Protein AF-A0A4S4DKH7-F1 (afdb_monomer)

Mean predicted aligned error: 3.48 Å

Foldseek 3Di:
DPPLDQPPPQAHEAEPQDDLVRVQVVQVVVPHHSDPVVSLVVLCCQLQPPLNLVHGSEYEYHPVLLQDAHPVRHRSLVSCVVSNHAYEYEQWDDWDADPPAQRATFIDGLVCSLVVLLVSVVSRHQAYEDATEAEDVRDRDPVRLLRLLVVQVSNCVSNVVNRHHYDRHHHYDPPDDDDVVSVVVVVVSSVVSNVD

Structure (mmCIF, N/CA/C/O backbone):
data_AF-A0A4S4DKH7-F1
#
_entry.id   AF-A0A4S4DKH7-F1
#
loop_
_atom_site.group_PDB
_atom_site.id
_atom_site.type_symbol
_atom_site.label_atom_id
_atom_site.label_alt_id
_atom_site.label_comp_id
_atom_site.label_asym_id
_atom_site.label_entity_id
_atom_site.label_seq_id
_atom_site.pdbx_PDB_ins_code
_atom_site.Cartn_x
_atom_site.Cartn_y
_atom_site.Cartn_z
_atom_site.occupancy
_atom_site.B_iso_or_equiv
_atom_site.auth_seq_id
_atom_site.auth_comp_id
_atom_site.auth_asym_id
_atom_site.auth_atom_id
_atom_site.pdbx_PDB_model_num
ATOM 1 N N . MET A 1 1 ? -22.089 -14.349 8.839 1.00 32.72 1 MET A N 1
ATOM 2 C CA . MET A 1 1 ? -21.752 -12.939 8.537 1.00 32.72 1 MET A CA 1
ATOM 3 C C . MET A 1 1 ? -21.377 -12.845 7.065 1.00 32.72 1 MET A C 1
ATOM 5 O O . MET A 1 1 ? -20.587 -13.684 6.641 1.00 32.72 1 MET A O 1
ATOM 9 N N . PRO A 1 2 ? -21.926 -11.910 6.271 1.00 38.53 2 PRO A N 1
ATOM 10 C CA . PRO A 1 2 ? -21.458 -11.718 4.900 1.00 38.53 2 PRO A CA 1
ATOM 11 C C . PRO A 1 2 ? -19.967 -11.350 4.940 1.00 38.53 2 PRO A C 1
ATOM 13 O O . PRO A 1 2 ? -19.563 -10.491 5.727 1.00 38.53 2 PRO A O 1
ATOM 16 N N . LYS A 1 3 ? -19.131 -12.050 4.161 1.00 51.44 3 LYS A N 1
ATOM 17 C CA . LYS A 1 3 ? -17.688 -11.778 4.065 1.00 51.44 3 LYS A CA 1
ATOM 18 C C . LYS A 1 3 ? -17.510 -10.312 3.649 1.00 51.44 3 LYS A C 1
ATOM 20 O O . LYS A 1 3 ? -17.859 -9.958 2.526 1.00 51.44 3 LYS A O 1
ATOM 25 N N . LYS A 1 4 ? -16.997 -9.460 4.547 1.00 63.91 4 LYS A N 1
ATOM 26 C CA . LYS A 1 4 ? -16.635 -8.069 4.225 1.00 63.91 4 LYS A CA 1
ATOM 27 C C . LYS A 1 4 ? -15.542 -8.111 3.152 1.00 63.91 4 LYS A C 1
ATOM 29 O O . LYS A 1 4 ? -14.396 -8.423 3.456 1.00 63.91 4 LYS A O 1
ATOM 34 N N . SER A 1 5 ? -15.926 -7.881 1.898 1.00 83.00 5 SER A N 1
ATOM 35 C CA . SER A 1 5 ? -15.008 -7.838 0.759 1.00 83.00 5 SER A CA 1
ATOM 36 C C . SER A 1 5 ? -14.444 -6.430 0.601 1.00 83.00 5 SER A C 1
ATOM 38 O O . SER A 1 5 ? -15.188 -5.450 0.685 1.00 83.00 5 SER A O 1
ATOM 40 N N . ILE A 1 6 ? -13.139 -6.328 0.339 1.00 91.31 6 ILE A N 1
ATOM 41 C CA . ILE A 1 6 ? -12.497 -5.051 0.005 1.00 91.31 6 ILE A CA 1
ATOM 42 C C . ILE A 1 6 ? -12.802 -4.594 -1.433 1.00 91.31 6 ILE A C 1
ATOM 44 O O . ILE A 1 6 ? -12.506 -3.457 -1.770 1.00 91.31 6 ILE A O 1
ATOM 48 N N . VAL A 1 7 ? -13.431 -5.439 -2.258 1.00 89.19 7 VAL A N 1
ATOM 49 C CA . VAL A 1 7 ? -13.819 -5.154 -3.656 1.00 89.19 7 VAL A CA 1
ATOM 50 C C . VAL A 1 7 ? -15.334 -5.284 -3.863 1.00 89.19 7 VAL A C 1
ATOM 52 O O . VAL A 1 7 ? -15.811 -5.862 -4.836 1.00 89.19 7 VAL A O 1
ATOM 55 N N . SER A 1 8 ? -16.124 -4.807 -2.900 1.00 91.00 8 SER A N 1
ATOM 56 C CA . SER A 1 8 ? -17.583 -4.750 -3.044 1.00 91.00 8 SER A CA 1
ATOM 57 C C . SER A 1 8 ? -17.989 -3.745 -4.127 1.00 91.00 8 SER A C 1
ATOM 59 O O . SER A 1 8 ? -17.423 -2.655 -4.181 1.00 91.00 8 SER A O 1
ATOM 61 N N . LEU A 1 9 ? -19.000 -4.084 -4.934 1.00 93.31 9 LEU A N 1
ATOM 62 C CA . LEU A 1 9 ? -19.529 -3.215 -5.991 1.00 93.31 9 LEU A CA 1
ATOM 63 C C . LEU A 1 9 ? -19.833 -1.802 -5.461 1.00 93.31 9 LEU A C 1
ATOM 65 O O . LEU A 1 9 ? -20.446 -1.659 -4.405 1.00 93.31 9 LEU A O 1
ATOM 69 N N . GLY A 1 10 ? -19.395 -0.773 -6.191 1.00 94.44 10 GLY A N 1
ATOM 70 C CA . GLY A 1 10 ? -19.608 0.635 -5.831 1.00 94.44 10 GLY A CA 1
ATOM 71 C C . GLY A 1 10 ? -18.673 1.191 -4.750 1.00 94.44 10 GLY A C 1
ATOM 72 O O . GLY A 1 10 ? -18.762 2.376 -4.444 1.00 94.44 10 GLY A O 1
ATOM 73 N N . ARG A 1 11 ? -17.762 0.377 -4.195 1.00 96.69 11 ARG A N 1
ATOM 74 C CA . ARG A 1 11 ? -16.776 0.801 -3.188 1.00 96.69 11 ARG A CA 1
ATOM 75 C C . ARG A 1 11 ? -15.337 0.566 -3.651 1.00 96.69 11 ARG A C 1
ATOM 77 O O . ARG A 1 11 ? -15.069 -0.355 -4.420 1.00 96.69 11 ARG A O 1
ATOM 84 N N . GLY A 1 1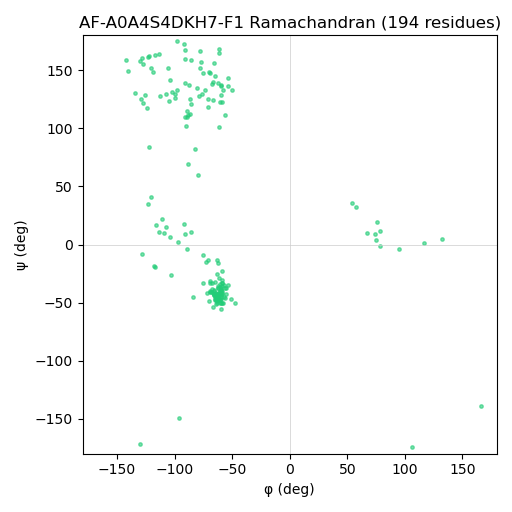2 ? -14.413 1.384 -3.151 1.00 96.69 12 GLY A N 1
ATOM 85 C CA . GLY A 1 12 ? -12.984 1.335 -3.465 1.00 96.69 12 GLY A CA 1
ATOM 86 C C . GLY A 1 12 ? -12.073 1.336 -2.237 1.00 96.69 12 GLY A C 1
ATOM 87 O O . GLY A 1 12 ? -12.515 1.230 -1.093 1.00 96.69 12 GLY A O 1
ATOM 88 N N . ILE A 1 13 ? -10.768 1.465 -2.477 1.00 98.12 13 ILE A N 1
ATOM 89 C CA . ILE A 1 13 ? -9.749 1.481 -1.424 1.00 98.12 13 ILE A CA 1
ATOM 90 C C . ILE A 1 13 ? -9.192 2.896 -1.261 1.00 98.12 13 ILE A C 1
ATOM 92 O O . ILE A 1 13 ? -8.740 3.507 -2.226 1.00 98.12 13 ILE A O 1
ATOM 96 N N . LEU A 1 14 ? -9.170 3.391 -0.025 1.00 98.19 14 LEU A N 1
ATOM 97 C CA . LEU A 1 14 ? -8.484 4.624 0.347 1.00 98.19 14 LEU A CA 1
ATOM 98 C C . LEU A 1 14 ? -7.028 4.310 0.728 1.00 98.19 14 LEU A C 1
ATOM 100 O O . LEU A 1 14 ? -6.770 3.686 1.758 1.00 98.19 14 LEU A O 1
ATOM 104 N N . ALA A 1 15 ? -6.064 4.742 -0.082 1.00 98.06 15 ALA A N 1
ATOM 105 C CA . ALA A 1 15 ? -4.640 4.584 0.217 1.00 98.06 15 ALA A CA 1
ATOM 106 C C . ALA A 1 15 ? -4.112 5.800 0.997 1.00 98.06 15 ALA A C 1
ATOM 108 O O . ALA A 1 15 ? -3.871 6.858 0.423 1.00 98.06 15 ALA A O 1
ATOM 109 N N . ILE A 1 16 ? -3.953 5.644 2.315 1.00 97.56 16 ILE A N 1
ATOM 110 C CA . ILE A 1 16 ? -3.409 6.663 3.235 1.00 97.56 16 ILE A CA 1
ATOM 111 C C . ILE A 1 16 ? -2.186 6.119 3.990 1.00 97.56 16 ILE A C 1
ATOM 113 O O . ILE A 1 16 ? -1.948 6.396 5.172 1.00 97.56 16 ILE A O 1
ATOM 117 N N . ASP A 1 17 ? -1.415 5.289 3.294 1.00 97.44 17 ASP A N 1
ATOM 118 C CA . ASP A 1 17 ? -0.241 4.582 3.788 1.00 97.44 17 ASP A CA 1
ATOM 119 C C . ASP A 1 17 ? 1.069 5.347 3.566 1.00 97.44 17 ASP A C 1
ATOM 121 O O . ASP A 1 17 ? 2.158 4.769 3.644 1.00 97.44 17 ASP A O 1
ATOM 125 N N . GLU A 1 18 ? 0.991 6.658 3.315 1.00 95.75 18 GLU A N 1
ATOM 126 C CA . GLU A 1 18 ? 2.178 7.489 3.159 1.00 95.75 18 GLU A CA 1
ATOM 127 C C . GLU A 1 18 ? 3.055 7.407 4.416 1.00 95.75 18 GLU A C 1
ATOM 129 O O . GLU A 1 18 ? 2.585 7.559 5.550 1.00 95.75 18 GLU A O 1
ATOM 134 N N . SER A 1 19 ? 4.359 7.206 4.206 1.00 93.50 19 SER A N 1
ATOM 135 C CA . SER A 1 19 ? 5.344 7.275 5.283 1.00 93.50 19 SER A CA 1
ATOM 136 C C . SER A 1 19 ? 5.364 8.675 5.903 1.00 93.50 19 SER A C 1
ATOM 138 O O . SER A 1 19 ? 4.904 9.652 5.307 1.00 93.50 19 SER A O 1
ATOM 140 N N . ASN A 1 20 ? 5.976 8.814 7.081 1.00 94.12 20 ASN A N 1
ATOM 141 C CA . ASN A 1 20 ? 6.159 10.127 7.710 1.00 94.12 20 ASN A CA 1
ATOM 142 C C . ASN A 1 20 ? 6.852 11.146 6.784 1.00 94.12 20 ASN A C 1
ATOM 144 O O . ASN A 1 20 ? 6.540 12.333 6.852 1.00 94.12 20 ASN A O 1
ATOM 148 N N . ALA A 1 21 ? 7.788 10.697 5.943 1.00 94.12 21 ALA A N 1
ATOM 149 C CA . ALA A 1 21 ? 8.489 11.562 5.000 1.00 94.12 21 ALA A CA 1
ATOM 150 C C . ALA A 1 21 ? 7.554 12.027 3.874 1.00 94.12 21 ALA A C 1
ATOM 152 O O . ALA A 1 21 ? 7.445 13.225 3.616 1.00 94.12 21 ALA A O 1
ATOM 153 N N . THR A 1 22 ? 6.821 11.099 3.250 1.00 94.50 22 THR A N 1
ATOM 154 C CA . THR A 1 22 ? 5.886 11.418 2.162 1.00 94.50 22 THR A CA 1
ATOM 155 C C . THR A 1 22 ? 4.716 12.272 2.651 1.00 94.50 22 THR A C 1
ATOM 157 O O . THR A 1 22 ? 4.389 13.276 2.022 1.00 94.50 22 THR A O 1
ATOM 160 N N . CYS A 1 23 ? 4.139 11.948 3.812 1.00 95.88 23 CYS A N 1
ATOM 161 C CA . CYS A 1 23 ? 3.108 12.769 4.448 1.00 95.88 23 CYS A CA 1
ATOM 162 C C . CYS A 1 23 ? 3.632 14.176 4.785 1.00 95.88 23 CYS A C 1
ATOM 164 O O . CYS A 1 23 ? 2.905 15.153 4.637 1.00 95.88 23 CYS A O 1
ATOM 166 N N . GLY A 1 24 ? 4.902 14.296 5.186 1.00 96.75 24 GLY A N 1
ATOM 167 C CA . GLY A 1 24 ? 5.545 15.585 5.439 1.00 96.75 24 GLY A CA 1
ATOM 168 C C . GLY A 1 24 ? 5.606 16.486 4.210 1.00 96.75 24 GLY A C 1
ATOM 169 O O . GLY A 1 24 ? 5.301 17.668 4.317 1.00 96.75 24 GLY A O 1
ATOM 170 N N . LYS A 1 25 ? 5.920 15.927 3.034 1.00 97.31 25 LYS A N 1
ATOM 171 C CA . LYS A 1 25 ? 5.892 16.679 1.767 1.00 97.31 25 LYS A CA 1
ATOM 172 C C . LYS A 1 25 ? 4.488 17.219 1.459 1.00 97.31 25 LYS A C 1
ATOM 174 O O . LYS A 1 25 ? 4.361 18.361 1.033 1.00 97.31 25 LYS A O 1
ATOM 179 N N . ARG A 1 26 ? 3.439 16.427 1.725 1.00 96.31 26 ARG A N 1
ATOM 180 C CA . ARG A 1 26 ? 2.032 16.840 1.545 1.00 96.31 26 ARG A CA 1
ATOM 181 C C . ARG A 1 26 ? 1.614 17.946 2.520 1.00 96.31 26 ARG A C 1
ATOM 183 O O . ARG A 1 26 ? 0.960 18.897 2.112 1.00 96.31 26 ARG A O 1
ATOM 190 N N . LEU A 1 27 ? 2.022 17.854 3.787 1.00 97.50 27 LEU A N 1
ATOM 191 C CA . LEU A 1 27 ? 1.762 18.906 4.780 1.00 97.50 27 LEU A CA 1
ATOM 192 C C . LEU A 1 27 ? 2.501 20.205 4.427 1.00 97.50 27 LEU A C 1
ATOM 194 O O . LEU A 1 27 ? 1.910 21.281 4.445 1.00 97.50 27 LEU A O 1
ATOM 198 N N . SER A 1 28 ? 3.765 20.100 4.014 1.00 97.62 28 SER A N 1
ATOM 199 C CA . SER A 1 28 ? 4.571 21.259 3.631 1.00 97.62 28 SER A CA 1
ATOM 200 C C . SER A 1 28 ? 3.994 22.002 2.423 1.00 97.62 28 SER A C 1
ATOM 202 O O . SER A 1 28 ? 4.012 23.229 2.422 1.00 97.62 28 SER A O 1
ATOM 204 N N . SER A 1 29 ? 3.404 21.300 1.443 1.00 97.56 29 SER A N 1
ATOM 205 C CA . SER A 1 29 ? 2.774 21.955 0.283 1.00 97.56 29 SER A CA 1
ATOM 206 C C . SER A 1 29 ? 1.574 22.844 0.627 1.00 97.56 29 SER A C 1
ATOM 208 O O . SER A 1 29 ? 1.155 23.633 -0.212 1.00 97.56 29 SER A O 1
ATOM 210 N N . ILE A 1 30 ? 1.037 22.736 1.847 1.00 97.44 30 ILE A N 1
ATOM 211 C CA . ILE A 1 30 ? -0.046 23.587 2.361 1.00 97.44 30 ILE A CA 1
ATOM 212 C C . ILE A 1 30 ? 0.393 24.432 3.569 1.00 97.44 30 ILE A C 1
ATOM 214 O O . ILE A 1 30 ? -0.447 24.931 4.311 1.00 97.44 30 ILE A O 1
ATOM 218 N N . GLY A 1 31 ? 1.704 24.581 3.790 1.00 97.38 31 GLY A N 1
ATOM 219 C CA . GLY A 1 31 ? 2.253 25.422 4.858 1.00 97.38 31 GLY A CA 1
ATOM 220 C C . GLY A 1 31 ? 2.161 24.832 6.269 1.00 97.38 31 GLY A C 1
ATOM 221 O O . GLY A 1 31 ? 2.244 25.582 7.236 1.00 97.38 31 GLY A O 1
ATOM 222 N N . LEU A 1 32 ? 1.987 23.512 6.413 1.00 97.69 32 LEU A N 1
ATOM 223 C CA . LEU A 1 32 ? 1.946 22.841 7.717 1.00 97.69 32 LEU A CA 1
ATOM 224 C C . LEU A 1 32 ? 3.238 22.081 8.030 1.00 97.69 32 LEU A C 1
ATOM 226 O O . LEU A 1 32 ? 3.796 21.372 7.190 1.00 97.69 32 LEU A O 1
ATOM 230 N N . ASP A 1 33 ? 3.641 22.135 9.298 1.00 97.69 33 ASP A N 1
ATOM 231 C CA . ASP A 1 33 ? 4.787 21.385 9.808 1.00 97.69 33 ASP A CA 1
ATOM 232 C C . ASP A 1 33 ? 4.527 19.875 9.862 1.00 97.69 33 ASP A C 1
ATOM 234 O O . ASP A 1 33 ? 3.430 19.406 10.189 1.00 97.69 33 ASP A O 1
ATOM 238 N N . ASN A 1 34 ? 5.577 19.079 9.645 1.00 97.62 34 ASN A N 1
ATOM 239 C CA . ASN A 1 34 ? 5.514 17.618 9.714 1.00 97.62 34 ASN A CA 1
ATOM 240 C C . ASN A 1 34 ? 5.554 17.082 11.163 1.00 97.62 34 ASN A C 1
ATOM 242 O O . ASN A 1 34 ? 6.432 16.297 11.545 1.00 97.62 34 ASN A O 1
ATOM 246 N N . THR A 1 35 ? 4.586 17.472 11.990 1.00 96.12 35 THR A N 1
ATOM 247 C CA . THR A 1 35 ? 4.477 17.029 13.389 1.00 96.12 35 THR A CA 1
ATOM 248 C C . THR A 1 35 ? 3.619 15.768 13.531 1.00 96.12 35 THR A C 1
ATOM 250 O O . THR A 1 35 ? 2.815 15.423 12.663 1.00 96.12 35 THR A O 1
ATOM 253 N N . LYS A 1 36 ? 3.771 15.037 14.648 1.00 94.62 36 LYS A N 1
ATOM 254 C CA . LYS A 1 36 ? 2.900 13.885 14.959 1.00 94.62 36 LYS A CA 1
ATOM 255 C C . LYS A 1 36 ? 1.428 14.305 15.035 1.00 94.62 36 LYS A C 1
ATOM 257 O O . LYS A 1 36 ? 0.587 13.567 14.534 1.00 94.62 36 LYS A O 1
ATOM 262 N N . VAL A 1 37 ? 1.160 15.472 15.622 1.00 95.12 37 VAL A N 1
ATOM 263 C CA . VAL A 1 37 ? -0.185 16.035 15.787 1.00 95.12 37 VAL A CA 1
ATOM 264 C C . VAL A 1 37 ? -0.812 16.323 14.426 1.00 95.12 37 VAL A C 1
ATOM 266 O O . VAL A 1 37 ? -1.902 15.833 14.162 1.00 95.12 37 VAL A O 1
ATOM 269 N N . ASN A 1 38 ? -0.096 16.996 13.521 1.00 96.50 38 ASN A N 1
ATOM 270 C CA . ASN A 1 38 ? -0.624 17.323 12.192 1.00 96.50 38 ASN A CA 1
ATOM 271 C C . ASN A 1 38 ? -0.900 16.066 11.359 1.00 96.50 38 ASN A C 1
ATOM 273 O O . ASN A 1 38 ? -1.955 15.950 10.741 1.00 96.50 38 ASN A O 1
ATOM 277 N N . ARG A 1 39 ? 0.001 15.071 11.396 1.00 96.38 39 ARG A N 1
ATOM 278 C CA . ARG A 1 39 ? -0.237 13.781 10.725 1.00 96.38 39 ARG A CA 1
ATOM 279 C C . ARG A 1 39 ? -1.440 13.040 11.313 1.00 96.38 39 ARG A C 1
ATOM 281 O O . ARG A 1 39 ? -2.232 12.486 10.562 1.00 96.38 39 ARG A O 1
ATOM 288 N N . GLN A 1 40 ? -1.584 13.022 12.639 1.00 96.19 40 GLN A N 1
ATOM 289 C CA . GLN A 1 40 ? -2.720 12.388 13.312 1.00 96.19 40 GLN A CA 1
ATOM 290 C C . GLN A 1 40 ? -4.036 13.093 12.968 1.00 96.19 40 GLN A C 1
ATOM 292 O O . GLN A 1 40 ? -4.988 12.417 12.599 1.00 96.19 40 GLN A O 1
ATOM 297 N N . ALA A 1 41 ? -4.073 14.426 13.030 1.00 96.31 41 ALA A N 1
ATOM 298 C CA . ALA A 1 41 ? -5.242 15.228 12.683 1.00 96.31 41 ALA A CA 1
ATOM 299 C C . ALA A 1 41 ? -5.658 15.018 11.220 1.00 96.31 41 ALA A C 1
ATOM 301 O O . ALA A 1 41 ? -6.835 14.809 10.944 1.00 96.31 41 ALA A O 1
ATOM 302 N N . TYR A 1 42 ? -4.694 14.973 10.294 1.00 96.88 42 TYR A N 1
ATOM 303 C CA . TYR A 1 42 ? -4.947 14.655 8.888 1.00 96.88 42 TYR A CA 1
ATOM 304 C C . TYR A 1 42 ? -5.562 13.258 8.706 1.00 96.88 42 TYR A C 1
ATOM 306 O O . TYR A 1 42 ? -6.568 13.107 8.017 1.00 96.88 42 TYR A O 1
ATOM 314 N N . ARG A 1 43 ? -5.009 12.224 9.355 1.00 97.69 43 ARG A N 1
ATOM 315 C CA . ARG A 1 43 ? -5.579 10.866 9.287 1.00 97.69 43 ARG A CA 1
ATOM 316 C C . ARG A 1 43 ? -6.955 10.789 9.934 1.00 97.69 43 ARG A C 1
ATOM 318 O O . ARG A 1 43 ? -7.831 10.134 9.385 1.00 97.69 43 ARG A O 1
ATOM 325 N N . GLN A 1 44 ? -7.153 11.467 11.060 1.00 97.94 44 GLN A N 1
ATOM 326 C CA . GLN A 1 44 ? -8.445 11.539 11.730 1.00 97.94 44 GLN A CA 1
ATOM 327 C C . GLN A 1 44 ? -9.496 12.174 10.828 1.00 97.94 44 GLN A C 1
ATOM 329 O O . GLN A 1 44 ? -10.525 11.548 10.618 1.00 97.94 44 GLN A O 1
ATOM 334 N N . LEU A 1 45 ? -9.201 13.335 10.232 1.00 97.62 45 LEU A N 1
ATOM 335 C CA . LEU A 1 45 ? -10.087 14.018 9.287 1.00 97.62 45 LEU A CA 1
ATOM 336 C C . LEU A 1 45 ? -10.630 13.052 8.225 1.00 97.62 45 LEU A C 1
ATOM 338 O O . LEU A 1 45 ? -11.839 12.964 8.026 1.00 97.62 45 LEU A O 1
ATOM 342 N N . LEU A 1 46 ? -9.741 12.282 7.591 1.00 98.00 46 LEU A N 1
ATOM 343 C CA . LEU A 1 46 ? -10.134 11.299 6.584 1.00 98.00 46 LEU A CA 1
ATOM 344 C C . LEU A 1 46 ? -10.950 10.156 7.201 1.00 98.00 46 LEU A C 1
ATOM 346 O O . LEU A 1 46 ? -12.060 9.883 6.763 1.00 98.00 46 LEU A O 1
ATOM 350 N N . LEU A 1 47 ? -10.427 9.502 8.239 1.00 97.50 47 LEU A N 1
ATOM 351 C CA . LEU A 1 47 ? -10.994 8.263 8.783 1.00 97.50 47 LEU A CA 1
ATOM 352 C C . LEU A 1 47 ? -12.295 8.444 9.571 1.00 97.50 47 LEU A C 1
ATOM 354 O O . LEU A 1 47 ? -12.991 7.461 9.825 1.00 97.50 47 LEU A O 1
ATOM 358 N N . THR A 1 48 ? -12.628 9.673 9.961 1.00 96.69 48 THR A N 1
ATOM 359 C CA . THR A 1 48 ? -13.881 10.007 10.650 1.00 96.69 48 THR A CA 1
ATOM 360 C C . THR A 1 48 ? -14.849 10.793 9.770 1.00 96.69 48 THR A C 1
ATOM 362 O O . THR A 1 48 ? -15.840 11.302 10.286 1.00 96.69 48 THR A O 1
ATOM 365 N N . THR A 1 49 ? -14.584 10.914 8.464 1.00 98.19 49 THR A N 1
ATOM 366 C CA . THR A 1 49 ? -15.523 11.543 7.524 1.00 98.19 49 THR A CA 1
ATOM 367 C C . THR A 1 49 ? -16.861 10.784 7.546 1.00 98.19 49 THR A C 1
ATOM 369 O O . THR A 1 49 ? -16.858 9.574 7.302 1.00 98.19 49 THR A O 1
ATOM 372 N N . PRO A 1 50 ? -17.999 11.443 7.842 1.00 97.31 50 PRO A N 1
ATOM 373 C CA . PRO A 1 50 ? -19.307 10.790 7.843 1.00 97.31 50 PRO A CA 1
ATOM 374 C C . PRO A 1 50 ? -19.653 10.205 6.470 1.00 97.31 50 PRO A C 1
ATOM 376 O O . PRO A 1 50 ? -19.417 10.843 5.448 1.00 97.31 50 PRO A O 1
ATOM 379 N N . GLY A 1 51 ? -20.211 8.993 6.444 1.00 96.94 51 GLY A N 1
ATOM 380 C CA . GLY A 1 51 ? -20.610 8.325 5.199 1.00 96.94 51 GLY A CA 1
ATOM 381 C C . GLY A 1 51 ? -19.448 7.758 4.374 1.00 96.94 51 GLY A C 1
ATOM 382 O O . GLY A 1 51 ? -19.686 7.193 3.311 1.00 96.94 51 GLY A O 1
ATOM 383 N N . LEU A 1 52 ? -18.193 7.822 4.848 1.00 97.56 52 LEU A N 1
ATOM 384 C CA . LEU A 1 52 ? -17.036 7.304 4.100 1.00 97.56 52 LEU A CA 1
ATOM 385 C C . LEU A 1 52 ? -17.211 5.827 3.707 1.00 97.56 52 LEU A C 1
ATOM 387 O O . LEU A 1 52 ? -16.842 5.416 2.607 1.00 97.56 52 LEU A O 1
ATOM 391 N N . GLY A 1 53 ? -17.815 5.038 4.597 1.00 96.88 53 GLY A N 1
ATOM 392 C CA . GLY A 1 53 ? -18.103 3.620 4.386 1.00 96.88 53 GLY A CA 1
ATOM 393 C C . GLY A 1 53 ? -19.055 3.298 3.229 1.00 96.88 53 GLY A C 1
ATOM 394 O O . GLY A 1 53 ? -19.096 2.148 2.791 1.00 96.88 53 GLY A O 1
ATOM 395 N N . GLU A 1 54 ? -19.802 4.275 2.712 1.00 96.31 54 GLU A N 1
ATOM 396 C CA . GLU A 1 54 ? -20.665 4.093 1.538 1.00 96.31 54 GLU A CA 1
ATOM 397 C C . GLU A 1 54 ? -19.840 3.881 0.262 1.00 96.31 54 GLU A C 1
ATOM 399 O O . GLU A 1 54 ? -20.244 3.114 -0.610 1.00 96.31 54 GLU A O 1
ATOM 404 N N . TYR A 1 55 ? -18.647 4.483 0.197 1.00 97.00 55 TYR A N 1
ATOM 405 C CA . TYR A 1 55 ? -17.782 4.496 -0.989 1.00 97.00 55 TYR A CA 1
ATOM 406 C C . TYR A 1 55 ? -16.447 3.790 -0.774 1.00 97.00 55 TYR A C 1
ATOM 408 O O . TYR A 1 55 ? -15.793 3.398 -1.737 1.00 97.00 55 TYR A O 1
ATOM 416 N N . ILE A 1 56 ? -16.021 3.605 0.474 1.00 98.00 56 ILE A N 1
ATOM 417 C CA . ILE A 1 56 ? -14.741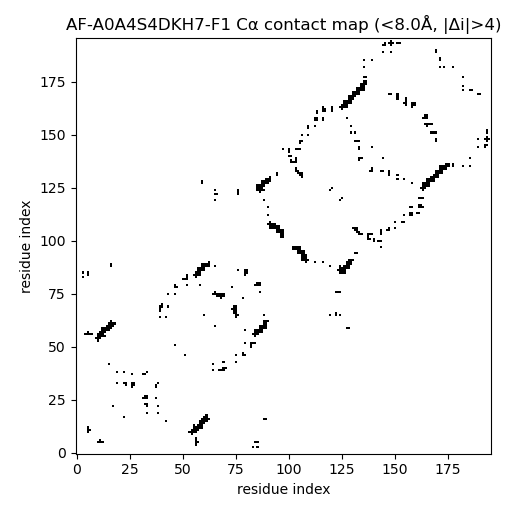 2.981 0.797 1.00 98.00 56 ILE A CA 1
ATOM 418 C C . ILE A 1 56 ? -14.971 1.635 1.473 1.00 98.00 56 ILE A C 1
ATOM 420 O O . ILE A 1 56 ? -15.685 1.517 2.466 1.00 98.00 56 ILE A O 1
ATOM 424 N N . SER A 1 57 ? -14.333 0.601 0.936 1.00 97.50 57 SER A N 1
ATOM 425 C CA . SER A 1 57 ? -14.350 -0.760 1.462 1.00 97.50 57 SER A CA 1
ATOM 426 C C . SER A 1 57 ? -13.097 -1.163 2.202 1.00 97.50 57 SER A C 1
ATOM 428 O O . SER A 1 57 ? -13.173 -2.012 3.092 1.00 97.50 57 SER A O 1
ATOM 430 N N . GLY A 1 5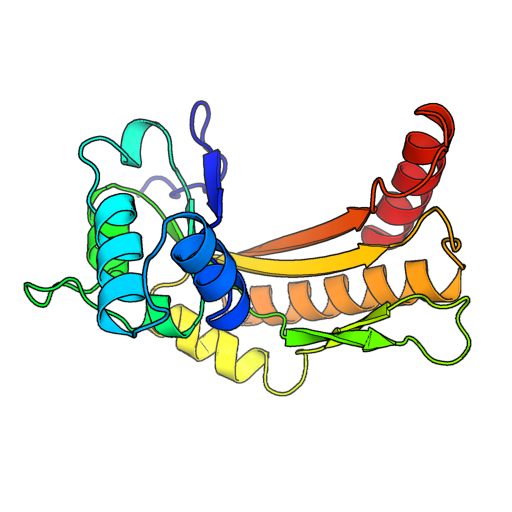8 ? -11.966 -0.553 1.872 1.00 98.06 58 GLY A N 1
ATOM 431 C CA . GLY A 1 58 ? -10.700 -0.776 2.547 1.00 98.06 58 GLY A CA 1
ATOM 432 C C . GLY A 1 58 ? -9.927 0.523 2.713 1.00 98.06 58 GLY A C 1
ATOM 433 O O . GLY A 1 58 ? -10.020 1.409 1.870 1.00 98.06 58 GLY A O 1
ATOM 434 N N . ALA A 1 59 ? -9.139 0.631 3.776 1.00 98.44 59 ALA A N 1
ATOM 435 C CA . ALA A 1 59 ? -8.207 1.740 3.954 1.00 98.44 59 ALA A CA 1
ATOM 436 C C . ALA A 1 59 ? -6.806 1.203 4.247 1.00 98.44 59 ALA A C 1
ATOM 438 O O . ALA A 1 59 ? -6.623 0.469 5.216 1.00 98.44 59 ALA A O 1
ATOM 439 N N . ILE A 1 60 ? -5.822 1.559 3.420 1.00 98.62 60 ILE A N 1
ATOM 440 C CA . ILE A 1 60 ? -4.425 1.153 3.615 1.00 98.62 60 ILE A CA 1
ATOM 441 C C . ILE A 1 60 ? -3.763 2.154 4.548 1.00 98.62 60 ILE A C 1
ATOM 443 O O . ILE A 1 60 ? -3.718 3.345 4.248 1.00 98.62 60 ILE A O 1
ATOM 447 N N . LEU A 1 61 ? -3.252 1.671 5.674 1.00 98.56 61 LEU A N 1
ATOM 448 C CA . LEU A 1 61 ? -2.614 2.486 6.696 1.00 98.56 61 LEU A CA 1
ATOM 449 C C . LEU A 1 61 ? -1.097 2.312 6.667 1.00 98.56 61 LEU A C 1
ATOM 451 O O . LEU A 1 61 ? -0.571 1.249 6.332 1.00 98.56 61 LEU A O 1
ATOM 455 N N . PHE A 1 62 ? -0.392 3.355 7.097 1.00 97.88 62 PHE A N 1
ATOM 456 C CA . PHE A 1 62 ? 1.003 3.242 7.505 1.00 97.88 62 PHE A CA 1
ATOM 457 C C . PHE A 1 62 ? 1.072 2.643 8.915 1.00 97.88 62 PHE A C 1
ATOM 459 O O . PHE A 1 62 ? 0.171 2.860 9.726 1.00 97.88 62 PHE A O 1
ATOM 466 N N . GLU A 1 63 ? 2.158 1.940 9.243 1.00 96.56 63 GLU A N 1
ATOM 467 C CA . GLU A 1 63 ? 2.318 1.244 10.528 1.00 96.56 63 GLU A CA 1
ATOM 468 C C . GLU A 1 63 ? 2.026 2.143 11.733 1.00 96.56 63 GLU A C 1
ATOM 470 O O . GLU A 1 63 ? 1.227 1.783 12.592 1.00 96.56 63 GLU A O 1
ATOM 475 N N . LYS A 1 64 ? 2.568 3.366 11.762 1.00 95.06 64 LYS A N 1
ATOM 476 C CA . LYS A 1 64 ? 2.290 4.300 12.865 1.00 95.06 64 LYS A CA 1
ATOM 477 C C . LYS A 1 64 ? 0.805 4.653 12.984 1.00 95.06 64 LYS A C 1
ATOM 479 O O . LYS A 1 64 ? 0.335 4.855 14.095 1.00 95.06 64 LYS A O 1
ATOM 484 N N . THR A 1 65 ? 0.077 4.723 11.872 1.00 97.19 65 THR A N 1
ATOM 485 C CA . THR A 1 65 ? -1.358 5.037 11.852 1.00 97.19 65 THR A CA 1
ATOM 486 C C . THR A 1 65 ? -2.206 3.854 12.316 1.00 97.19 65 THR A C 1
ATOM 488 O O . THR A 1 65 ? -3.201 4.062 13.001 1.00 97.19 65 THR A O 1
ATOM 491 N N . LEU A 1 66 ? -1.792 2.615 12.038 1.00 98.25 66 LEU A N 1
ATOM 492 C CA . LEU A 1 66 ? -2.495 1.408 12.492 1.00 98.25 66 LEU A CA 1
ATOM 493 C C . LEU A 1 66 ? -2.610 1.326 14.031 1.00 98.25 66 LEU A C 1
ATOM 495 O O . LEU A 1 66 ? -3.609 0.836 14.561 1.00 98.25 66 LEU A O 1
ATOM 499 N N . TYR A 1 67 ? -1.608 1.841 14.750 1.00 97.62 67 TYR A N 1
ATOM 500 C CA . TYR A 1 67 ? -1.573 1.889 16.220 1.00 97.62 67 TYR A CA 1
ATOM 501 C C . TYR A 1 67 ? -2.023 3.232 16.813 1.00 97.62 67 TYR A C 1
ATOM 503 O O . TYR A 1 67 ? -1.972 3.414 18.029 1.00 97.62 67 TYR A O 1
ATOM 511 N N . GLN A 1 68 ? -2.440 4.192 15.985 1.00 97.06 68 GLN A N 1
ATOM 512 C CA . GLN A 1 68 ? -2.898 5.495 16.458 1.00 97.06 68 GLN A CA 1
ATOM 513 C C . GLN A 1 68 ? -4.381 5.491 16.841 1.00 97.06 68 GLN A C 1
ATOM 515 O O . GLN A 1 68 ? -5.189 4.675 16.387 1.00 97.06 68 GLN A O 1
ATOM 520 N N . SER A 1 69 ? -4.716 6.479 17.663 1.00 97.62 69 SER A N 1
ATOM 521 C CA . SER A 1 69 ? -6.081 6.855 17.995 1.00 97.62 69 SER A CA 1
ATOM 522 C C . SER A 1 69 ? -6.397 8.243 17.450 1.00 97.62 69 SER A C 1
ATOM 524 O O . SER A 1 69 ? -5.498 9.023 17.130 1.00 97.62 69 SER A O 1
ATOM 526 N N . THR A 1 70 ? -7.676 8.564 17.392 1.00 95.94 70 THR A N 1
ATOM 527 C CA . THR A 1 70 ? -8.200 9.922 17.310 1.00 95.94 70 THR A CA 1
ATOM 528 C C . THR A 1 70 ? -7.801 10.746 18.545 1.00 95.94 70 THR A C 1
ATOM 530 O O . THR A 1 70 ? -7.313 10.213 19.548 1.00 95.94 70 THR A O 1
ATOM 533 N N . THR A 1 71 ? -8.001 12.060 18.485 1.00 91.69 71 THR A N 1
ATOM 534 C CA . THR A 1 71 ? -7.742 13.001 19.586 1.00 91.69 71 THR A CA 1
ATOM 535 C C . THR A 1 71 ? -8.604 12.751 20.826 1.00 91.69 71 THR A C 1
ATOM 537 O O . THR A 1 71 ? -8.165 13.063 21.927 1.00 91.69 71 THR A O 1
ATOM 540 N N . ASP A 1 72 ? -9.779 12.138 20.673 1.00 91.25 72 ASP A N 1
ATOM 541 C CA . ASP A 1 72 ? -10.683 11.701 21.748 1.00 91.25 72 ASP A CA 1
ATOM 542 C C . ASP A 1 72 ? -10.429 10.247 22.209 1.00 91.25 72 ASP A C 1
ATOM 544 O O . ASP A 1 72 ? -11.178 9.698 23.012 1.00 91.25 72 ASP A O 1
ATOM 548 N N . GLY A 1 73 ? -9.343 9.614 21.744 1.00 95.12 73 GLY A N 1
ATOM 549 C CA . GLY A 1 73 ? -8.828 8.349 22.286 1.00 95.12 73 GLY A CA 1
ATOM 550 C C . GLY A 1 73 ? -9.294 7.075 21.575 1.00 95.12 73 GLY A C 1
ATOM 551 O O . GLY A 1 73 ? -8.787 5.987 21.867 1.00 95.12 73 GLY A O 1
ATOM 552 N N . LYS A 1 74 ? -10.182 7.174 20.585 1.00 97.12 74 LYS A N 1
ATOM 553 C CA . LYS A 1 74 ? -10.685 6.027 19.822 1.00 97.12 74 LYS A CA 1
ATOM 554 C C . LYS A 1 74 ? -9.660 5.526 18.806 1.00 97.12 74 LYS A C 1
ATOM 556 O O . LYS A 1 74 ? -9.140 6.289 18.002 1.00 97.12 74 LYS A O 1
ATOM 561 N N . LYS A 1 75 ? -9.376 4.220 18.793 1.00 98.19 75 LYS A N 1
ATOM 562 C CA . LYS A 1 75 ? -8.440 3.628 17.817 1.00 98.19 75 LYS A CA 1
ATOM 563 C C . LYS A 1 75 ? -8.931 3.856 16.382 1.00 98.19 75 LYS A C 1
ATOM 565 O O . LYS A 1 75 ? -10.092 3.573 16.094 1.00 98.19 75 LYS A O 1
ATOM 570 N N . PHE A 1 76 ? -8.046 4.241 15.460 1.00 98.38 76 PHE A N 1
ATOM 571 C CA . PHE A 1 76 ? -8.418 4.428 14.047 1.00 98.38 76 PHE A CA 1
ATOM 572 C C . PHE A 1 76 ? -8.981 3.159 13.397 1.00 98.38 76 PHE A C 1
ATOM 574 O O . PHE A 1 76 ? -9.922 3.227 12.609 1.00 98.38 76 PHE A O 1
ATOM 581 N N . VAL A 1 77 ? -8.462 1.991 13.780 1.00 98.06 77 VAL A N 1
ATOM 582 C CA . VAL A 1 77 ? -9.002 0.687 13.364 1.00 98.06 77 VAL A CA 1
ATOM 583 C C . VAL A 1 77 ? -10.483 0.542 13.737 1.00 98.06 77 VAL A C 1
ATOM 585 O O . VAL A 1 77 ? -11.262 0.013 12.948 1.00 98.06 77 VAL A O 1
ATOM 588 N N . ASN A 1 78 ? -10.899 1.055 14.898 1.00 98.00 78 ASN A N 1
ATOM 589 C CA . ASN A 1 78 ? -12.298 0.999 15.320 1.00 98.00 78 ASN A CA 1
ATOM 590 C C . ASN A 1 78 ? -13.160 1.964 14.497 1.00 98.00 78 ASN A C 1
ATOM 592 O O . ASN A 1 78 ? -14.236 1.570 14.059 1.00 98.00 78 ASN A O 1
ATOM 596 N N . CYS A 1 79 ? -12.669 3.179 14.217 1.00 97.88 79 CYS A N 1
ATOM 597 C CA . CYS A 1 79 ? -13.347 4.135 13.330 1.00 97.88 79 CYS A CA 1
ATOM 598 C C . CYS A 1 79 ? -13.639 3.526 11.948 1.00 97.88 79 CYS A C 1
ATOM 600 O O . CYS A 1 79 ? -14.741 3.672 11.428 1.00 97.88 79 CYS A O 1
ATOM 602 N N . LEU A 1 80 ? -12.673 2.797 11.378 1.00 97.75 80 LEU A N 1
ATOM 603 C CA . LEU A 1 80 ? -12.842 2.082 10.111 1.00 97.75 80 LEU A CA 1
ATOM 604 C C . LEU A 1 80 ? -13.896 0.973 10.215 1.00 97.75 80 LEU A C 1
ATOM 606 O O . LEU A 1 80 ? -14.829 0.913 9.413 1.00 97.75 80 LEU A O 1
ATOM 610 N N . CYS A 1 81 ? -13.764 0.105 11.220 1.00 96.75 81 CYS A N 1
ATOM 611 C CA . CYS A 1 81 ? -14.637 -1.052 11.392 1.00 96.75 81 CYS A CA 1
ATOM 612 C C . CYS A 1 81 ? -16.111 -0.669 11.580 1.00 96.75 81 CYS A C 1
ATOM 614 O O . CYS A 1 81 ? -16.980 -1.340 11.016 1.00 96.75 81 CYS A O 1
ATOM 616 N N . GLU A 1 82 ? -16.388 0.397 12.334 1.00 96.56 82 GLU A N 1
ATOM 617 C CA . GLU A 1 82 ? -17.741 0.924 12.555 1.00 96.56 82 GLU A CA 1
ATOM 618 C C . GLU A 1 82 ? -18.383 1.465 11.278 1.00 96.56 82 GLU A C 1
ATOM 620 O O . GLU A 1 82 ? -19.585 1.312 11.082 1.00 96.56 82 GLU A O 1
ATOM 625 N N . GLN A 1 83 ? -17.578 2.011 10.365 1.00 96.06 83 GLN A N 1
ATOM 626 C CA . GLN A 1 83 ? -18.024 2.434 9.038 1.00 96.06 83 GLN A CA 1
ATOM 627 C C . GLN A 1 83 ? -18.011 1.292 8.007 1.00 96.06 83 GLN A C 1
ATOM 629 O O . GLN A 1 83 ? -18.162 1.525 6.813 1.00 96.06 83 GLN A O 1
ATOM 634 N N . ASN A 1 84 ? -17.829 0.035 8.426 1.00 95.75 84 ASN A N 1
ATOM 635 C CA . ASN A 1 84 ? -17.703 -1.117 7.525 1.00 95.75 84 ASN A CA 1
ATOM 636 C C . ASN A 1 84 ? -16.557 -0.998 6.501 1.00 95.75 84 ASN A C 1
ATOM 638 O O . ASN A 1 84 ? -16.642 -1.547 5.394 1.00 95.75 84 ASN A O 1
ATOM 642 N N . ILE A 1 85 ? -15.474 -0.332 6.898 1.00 97.62 85 ILE A N 1
ATOM 643 C CA . ILE A 1 85 ? -14.224 -0.244 6.148 1.00 97.62 85 ILE A CA 1
ATOM 644 C C . ILE A 1 85 ? -13.241 -1.252 6.740 1.00 97.62 85 ILE A C 1
ATOM 646 O O . ILE A 1 85 ? -13.026 -1.310 7.951 1.00 97.62 85 ILE A O 1
ATOM 650 N N . VAL A 1 86 ? -12.647 -2.075 5.885 1.00 98.12 86 VAL A N 1
ATOM 651 C CA . VAL A 1 86 ? -11.648 -3.062 6.286 1.00 98.12 86 VAL A CA 1
ATOM 652 C C . VAL A 1 86 ? -10.298 -2.353 6.487 1.00 98.12 86 VAL A C 1
ATOM 654 O O . VAL A 1 86 ? -9.851 -1.645 5.585 1.00 98.12 86 VAL A O 1
ATOM 657 N N . PRO A 1 87 ? -9.611 -2.520 7.629 1.00 98.50 87 PRO A N 1
ATOM 658 C CA . PRO A 1 87 ? -8.270 -1.974 7.814 1.00 98.50 87 PRO A CA 1
ATOM 659 C C . PRO A 1 87 ? -7.225 -2.773 7.025 1.00 98.50 87 PRO A C 1
ATOM 661 O O . PRO A 1 87 ? -7.184 -4.007 7.090 1.00 98.50 87 PRO A O 1
ATOM 664 N N . GLY A 1 88 ? -6.361 -2.065 6.306 1.00 98.56 88 GLY A N 1
ATOM 665 C CA . GLY A 1 88 ? -5.218 -2.607 5.581 1.00 98.56 88 GLY A CA 1
ATOM 666 C C . GLY A 1 88 ? -3.904 -1.983 6.028 1.00 98.56 88 GLY A C 1
ATOM 667 O O . GLY A 1 88 ? -3.889 -0.920 6.646 1.00 98.56 88 GLY A O 1
ATOM 668 N N . ILE A 1 89 ? -2.788 -2.638 5.716 1.00 98.75 89 ILE A N 1
ATOM 669 C CA . ILE A 1 89 ? -1.460 -2.221 6.180 1.00 98.75 89 ILE A CA 1
ATOM 670 C C . ILE A 1 89 ? -0.421 -2.256 5.055 1.00 98.75 89 ILE A C 1
ATOM 672 O O . ILE A 1 89 ? -0.267 -3.255 4.354 1.00 98.75 89 ILE A O 1
ATOM 676 N N . LYS A 1 90 ? 0.342 -1.174 4.890 1.00 98.50 90 LYS A N 1
ATOM 677 C CA . LYS A 1 90 ? 1.575 -1.198 4.095 1.00 98.50 90 LYS A CA 1
ATOM 678 C C . LYS A 1 90 ? 2.648 -1.990 4.841 1.00 98.50 90 LYS A C 1
ATOM 680 O O . LYS A 1 90 ? 2.991 -1.640 5.967 1.00 98.50 90 LYS A O 1
ATOM 685 N N . VAL A 1 91 ? 3.220 -3.005 4.191 1.00 98.38 91 VAL A N 1
ATOM 686 C CA . VAL A 1 91 ? 4.235 -3.875 4.822 1.00 98.38 91 VAL A CA 1
ATOM 687 C C . VAL A 1 91 ? 5.611 -3.834 4.157 1.00 98.38 91 VAL A C 1
ATOM 689 O O . VAL A 1 91 ? 6.599 -4.211 4.797 1.00 98.38 91 VAL A O 1
ATOM 692 N N . HIS A 1 92 ? 5.684 -3.355 2.914 1.00 97.38 92 HIS A N 1
ATOM 693 C CA . HIS A 1 92 ? 6.940 -3.145 2.200 1.00 97.38 92 HIS A CA 1
ATOM 694 C C . HIS A 1 92 ? 7.737 -1.976 2.801 1.00 97.38 92 HIS A C 1
ATOM 696 O O . HIS A 1 92 ? 7.157 -1.020 3.332 1.00 97.38 92 HIS A O 1
ATOM 702 N N . LYS A 1 93 ? 9.065 -2.065 2.728 1.00 95.56 93 LYS A N 1
ATOM 703 C CA . LYS A 1 93 ? 10.004 -1.016 3.148 1.00 95.56 93 LYS A CA 1
ATOM 704 C C . LYS A 1 93 ? 10.411 -0.178 1.929 1.00 95.56 93 LYS A C 1
ATOM 706 O O . LYS A 1 93 ? 9.594 0.043 1.037 1.00 95.56 93 LYS A O 1
ATOM 711 N N . ASP A 1 94 ? 11.624 0.354 1.923 1.00 93.00 94 ASP A N 1
ATOM 712 C CA . ASP A 1 94 ? 12.088 1.254 0.877 1.00 93.00 94 ASP A CA 1
ATOM 713 C C . ASP A 1 94 ? 12.455 0.506 -0.410 1.00 93.00 94 ASP A C 1
ATOM 715 O O . ASP A 1 94 ? 12.746 -0.696 -0.417 1.00 93.00 94 ASP A O 1
ATOM 719 N N . LEU A 1 95 ? 12.412 1.249 -1.514 1.00 94.81 95 LEU A N 1
ATOM 720 C CA . LEU A 1 95 ? 13.024 0.844 -2.770 1.00 94.81 95 LEU A CA 1
ATOM 721 C C . LEU A 1 95 ? 14.516 1.143 -2.692 1.00 94.81 95 LEU A C 1
ATOM 723 O O . LEU A 1 95 ? 14.905 2.235 -2.273 1.00 94.81 95 LEU A O 1
ATOM 727 N N . VAL A 1 96 ? 15.339 0.197 -3.120 1.00 96.12 96 VAL A N 1
ATOM 728 C CA . VAL A 1 96 ? 16.794 0.356 -3.167 1.00 96.12 96 VAL A CA 1
ATOM 729 C C . VAL A 1 96 ? 17.313 0.006 -4.562 1.00 96.12 96 VAL A C 1
ATOM 731 O O . VAL A 1 96 ? 16.650 -0.754 -5.274 1.00 96.12 96 VAL A O 1
ATOM 734 N N . PRO A 1 97 ? 18.475 0.541 -4.980 1.00 96.31 97 PRO A N 1
ATOM 735 C CA . PRO A 1 97 ? 19.060 0.205 -6.273 1.00 96.31 97 PRO A CA 1
ATOM 736 C C . PRO A 1 97 ? 19.214 -1.307 -6.438 1.00 96.31 97 PRO A C 1
ATOM 738 O O . PRO A 1 97 ? 19.649 -1.991 -5.510 1.00 96.31 97 PRO A O 1
ATOM 741 N N . LEU A 1 98 ? 18.856 -1.823 -7.613 1.00 95.62 98 LEU A N 1
ATOM 742 C CA . LEU A 1 98 ? 19.015 -3.228 -7.969 1.00 95.62 98 LEU A CA 1
ATOM 743 C C . LEU A 1 98 ? 20.404 -3.433 -8.595 1.00 95.62 98 LEU A C 1
ATOM 745 O O . LEU A 1 98 ? 20.643 -2.953 -9.708 1.00 95.62 98 LEU A O 1
ATOM 749 N N . PRO A 1 99 ? 21.347 -4.110 -7.913 1.00 94.44 99 PRO A N 1
ATOM 750 C CA . PRO A 1 99 ? 22.691 -4.307 -8.446 1.00 94.44 99 PRO A CA 1
ATOM 751 C C . PRO A 1 99 ? 22.667 -5.125 -9.740 1.00 94.44 99 PRO A C 1
ATOM 753 O O . PRO A 1 99 ? 21.927 -6.099 -9.850 1.00 94.44 99 PRO A O 1
ATOM 756 N N . GLY A 1 100 ? 23.484 -4.735 -10.720 1.00 91.25 100 GLY A N 1
ATOM 757 C CA . GLY A 1 100 ? 23.534 -5.408 -12.025 1.00 91.25 100 GLY A CA 1
ATOM 758 C C . GLY A 1 100 ? 22.334 -5.125 -12.937 1.00 91.25 100 GLY A C 1
ATOM 759 O O . GLY A 1 100 ? 22.204 -5.763 -13.978 1.00 91.25 100 GLY A O 1
ATOM 760 N N . SER A 1 101 ? 21.469 -4.178 -12.564 1.00 91.94 101 SER A N 1
ATOM 761 C CA . SER A 1 101 ? 20.378 -3.680 -13.407 1.00 91.94 101 SER A CA 1
ATOM 762 C C . SER A 1 101 ? 20.749 -2.379 -14.124 1.00 91.94 101 SER A C 1
ATOM 764 O O . SER A 1 101 ? 21.799 -1.786 -13.866 1.00 91.94 101 SER A O 1
ATOM 766 N N . ASN A 1 102 ? 19.863 -1.900 -14.999 1.00 88.50 102 ASN A N 1
ATOM 767 C CA . ASN A 1 102 ? 20.038 -0.621 -15.681 1.00 88.50 102 ASN A CA 1
ATOM 768 C C . ASN A 1 102 ? 19.438 0.527 -14.851 1.00 88.50 102 ASN A C 1
ATOM 770 O O . ASN A 1 102 ? 18.409 1.081 -15.213 1.00 88.50 102 ASN A O 1
ATOM 774 N N . ASN A 1 103 ? 20.047 0.863 -13.710 1.00 90.88 103 ASN A N 1
ATOM 775 C CA . ASN A 1 103 ? 19.523 1.878 -12.777 1.00 90.88 103 ASN A CA 1
ATOM 776 C C . ASN A 1 103 ? 18.069 1.615 -12.334 1.00 90.88 103 ASN A C 1
ATOM 778 O O . ASN A 1 103 ? 17.278 2.541 -12.146 1.00 90.88 103 ASN A O 1
ATOM 782 N N . GLU A 1 104 ? 17.709 0.343 -12.177 1.00 94.69 104 GLU A N 1
ATOM 783 C CA . GLU A 1 104 ? 16.404 -0.070 -11.673 1.00 94.69 104 GLU A CA 1
ATOM 784 C C . GLU A 1 104 ? 16.465 -0.246 -10.148 1.00 94.69 104 GLU A C 1
ATOM 786 O O . GLU A 1 104 ? 17.525 -0.154 -9.520 1.00 94.69 104 GLU A O 1
ATOM 791 N N . SER A 1 105 ? 15.313 -0.481 -9.525 1.00 94.75 105 SER A N 1
ATOM 792 C CA . SER A 1 105 ? 15.213 -0.661 -8.075 1.00 94.75 105 SER A CA 1
ATOM 793 C C . SER A 1 105 ? 14.418 -1.910 -7.728 1.00 94.75 105 SER A C 1
ATOM 795 O O . SER A 1 105 ? 13.621 -2.385 -8.532 1.00 94.75 105 SER A O 1
ATOM 797 N N . TRP A 1 106 ? 14.630 -2.426 -6.523 1.00 94.75 106 TRP A N 1
ATOM 798 C CA . TRP A 1 106 ? 13.831 -3.502 -5.945 1.00 94.75 106 TRP A CA 1
ATOM 799 C C . TRP A 1 106 ? 13.345 -3.107 -4.555 1.00 94.75 106 TRP A C 1
ATOM 801 O O . TRP A 1 106 ? 13.871 -2.183 -3.929 1.00 94.75 106 TRP A O 1
ATOM 811 N N . CYS A 1 107 ? 12.300 -3.781 -4.082 1.00 97.12 107 CYS A N 1
ATOM 812 C CA . CYS A 1 107 ? 11.640 -3.430 -2.835 1.00 97.12 107 CYS A CA 1
ATOM 813 C C . CYS A 1 107 ? 12.038 -4.359 -1.688 1.00 97.12 107 CYS A C 1
ATOM 815 O O . CYS A 1 107 ? 11.954 -5.580 -1.801 1.00 97.12 107 CYS A O 1
ATOM 817 N N . GLN A 1 108 ? 12.409 -3.770 -0.553 1.00 97.44 108 GLN A N 1
ATOM 818 C CA . GLN A 1 108 ? 12.779 -4.502 0.655 1.00 97.44 108 GLN A CA 1
ATOM 819 C C . GLN A 1 108 ? 11.581 -4.755 1.581 1.00 97.44 108 GLN A C 1
ATOM 821 O O . GLN A 1 108 ? 10.540 -4.108 1.490 1.00 97.44 108 GLN A O 1
ATOM 826 N N . GLY A 1 109 ? 11.765 -5.637 2.573 1.00 97.38 109 GLY A N 1
ATOM 827 C CA . GLY A 1 109 ? 10.824 -5.792 3.694 1.00 97.38 109 GLY A CA 1
ATOM 828 C C . GLY A 1 109 ? 10.404 -7.221 4.038 1.00 97.38 109 GLY A C 1
ATOM 829 O O . GLY A 1 109 ? 9.553 -7.380 4.912 1.00 97.38 109 GLY A O 1
ATOM 830 N N . LEU A 1 110 ? 10.973 -8.237 3.381 1.00 98.31 110 LEU A N 1
ATOM 831 C CA . LEU A 1 110 ? 10.645 -9.645 3.636 1.00 98.31 110 LEU A CA 1
ATOM 832 C C . LEU A 1 110 ? 11.149 -10.108 5.010 1.00 98.31 110 LEU A C 1
ATOM 834 O O . LEU A 1 110 ? 10.477 -10.887 5.685 1.00 98.31 110 LEU A O 1
ATOM 838 N N . ASP A 1 111 ? 12.281 -9.572 5.467 1.00 98.25 111 ASP A N 1
ATOM 839 C CA . ASP A 1 111 ? 12.846 -9.909 6.773 1.00 98.25 111 ASP A CA 1
ATOM 840 C C . ASP A 1 111 ? 11.881 -9.547 7.909 1.00 98.25 111 ASP A C 1
ATOM 842 O O . ASP A 1 111 ? 11.433 -8.401 8.052 1.00 98.25 111 ASP A O 1
ATOM 846 N N . GLY A 1 112 ? 11.539 -10.556 8.714 1.00 98.19 112 GLY A N 1
ATOM 847 C CA . GLY A 1 112 ? 10.580 -10.442 9.812 1.00 98.19 112 GLY A CA 1
ATOM 848 C C . GLY A 1 112 ? 9.131 -10.193 9.374 1.00 98.19 112 GLY A C 1
ATOM 849 O O . GLY A 1 112 ? 8.291 -9.897 10.224 1.00 98.19 112 GLY A O 1
ATOM 850 N N . LEU A 1 113 ? 8.805 -10.288 8.077 1.00 98.62 113 LEU A N 1
ATOM 851 C CA . LEU A 1 113 ? 7.463 -9.997 7.563 1.00 98.62 113 LEU A CA 1
ATOM 852 C C . LEU A 1 113 ? 6.383 -10.890 8.185 1.00 98.62 113 LEU A C 1
ATOM 854 O O . LEU A 1 113 ? 5.301 -10.38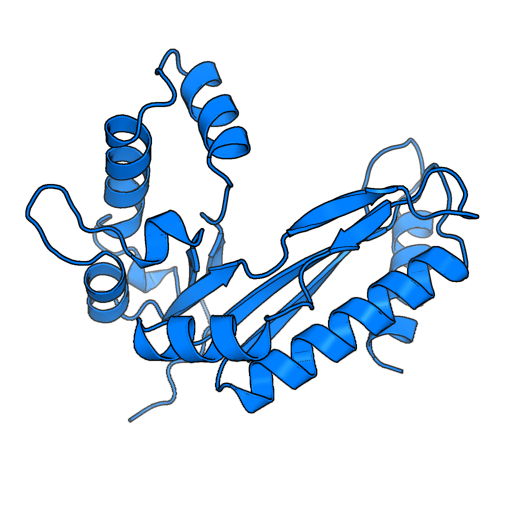2 8.464 1.00 98.62 113 LEU A O 1
ATOM 858 N N . ALA A 1 114 ? 6.666 -12.172 8.438 1.00 98.56 114 ALA A N 1
ATOM 859 C CA . ALA A 1 114 ? 5.710 -13.087 9.067 1.00 98.56 114 ALA A CA 1
ATOM 860 C C . ALA A 1 114 ? 5.293 -12.583 10.459 1.00 98.56 114 ALA A C 1
ATOM 862 O O . ALA A 1 114 ? 4.120 -12.303 10.696 1.00 98.56 114 ALA A O 1
ATOM 863 N N . SER A 1 115 ? 6.267 -12.335 11.340 1.00 98.50 115 SER A N 1
ATOM 864 C CA . SER A 1 115 ? 6.018 -11.816 12.691 1.00 98.50 115 SER A CA 1
ATOM 865 C C . SER A 1 115 ? 5.292 -10.469 12.675 1.00 98.50 115 SER A C 1
ATOM 867 O O . SER A 1 115 ? 4.360 -10.263 13.451 1.00 98.50 115 SER A O 1
ATOM 869 N N . ARG A 1 116 ? 5.675 -9.560 11.765 1.00 98.50 116 ARG A N 1
ATOM 870 C CA . ARG A 1 116 ? 4.984 -8.272 11.593 1.00 98.50 116 ARG A CA 1
ATOM 871 C C . ARG A 1 116 ? 3.539 -8.462 11.130 1.00 98.50 116 ARG A C 1
ATOM 873 O O . ARG A 1 116 ? 2.642 -7.844 11.690 1.00 98.50 116 ARG A O 1
ATOM 880 N N . SER A 1 117 ? 3.304 -9.340 10.155 1.00 98.69 117 SER A N 1
ATOM 881 C CA . SER A 1 117 ? 1.970 -9.631 9.613 1.00 98.69 117 SER A CA 1
ATOM 882 C C . SER A 1 117 ? 1.043 -10.216 10.676 1.00 98.69 117 SER A C 1
ATOM 884 O O . SER A 1 117 ? -0.091 -9.758 10.803 1.00 98.69 117 SER A O 1
ATOM 886 N N . ALA A 1 118 ? 1.541 -11.148 11.496 1.00 98.38 118 ALA A N 1
ATOM 887 C CA . ALA A 1 118 ? 0.799 -11.690 1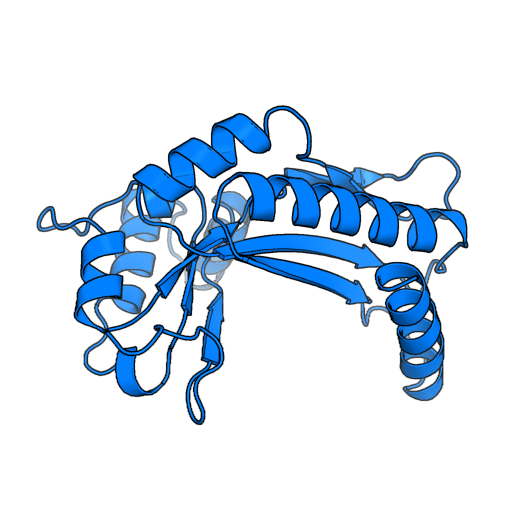2.630 1.00 98.38 118 ALA A CA 1
ATOM 888 C C . ALA A 1 118 ? 0.399 -10.593 13.632 1.00 98.38 118 ALA A C 1
ATOM 890 O O . ALA A 1 118 ? -0.736 -10.569 14.110 1.00 98.38 118 ALA A O 1
ATOM 891 N N . GLU A 1 119 ? 1.300 -9.655 13.930 1.00 98.56 119 GLU A N 1
ATOM 892 C CA . GLU A 1 119 ? 1.001 -8.550 14.844 1.00 98.56 119 GLU A CA 1
ATOM 893 C C . GLU A 1 119 ? -0.003 -7.555 14.243 1.00 98.56 119 GLU A C 1
ATOM 895 O O . GLU A 1 119 ? -0.964 -7.158 14.903 1.00 98.56 119 GLU A O 1
ATOM 900 N N . TYR A 1 120 ? 0.125 -7.228 12.954 1.00 98.69 120 TYR A N 1
ATOM 901 C CA . TYR A 1 120 ? -0.854 -6.387 12.263 1.00 98.69 120 TYR A CA 1
ATOM 902 C C . TYR A 1 120 ? -2.243 -7.034 12.219 1.00 98.69 120 TYR A C 1
ATOM 904 O O . TYR A 1 120 ? -3.248 -6.336 12.382 1.00 98.69 120 TYR A O 1
ATOM 9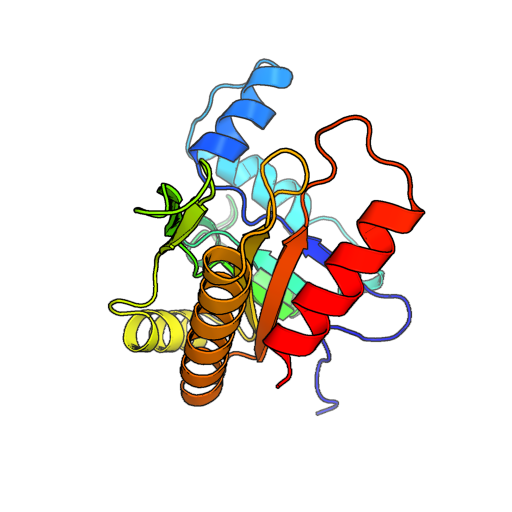12 N N . TYR A 1 121 ? -2.319 -8.359 12.054 1.00 98.56 121 TYR A N 1
ATOM 913 C CA . TYR A 1 121 ? -3.582 -9.090 12.107 1.00 98.56 121 TYR A CA 1
ATOM 914 C C . TYR A 1 121 ? -4.254 -8.963 13.483 1.00 98.56 121 TYR A C 1
ATOM 916 O O . TYR A 1 121 ? -5.452 -8.652 13.554 1.00 98.56 121 TYR A O 1
ATOM 924 N N . LYS A 1 122 ? -3.492 -9.129 14.578 1.00 98.19 122 LYS A N 1
ATOM 925 C CA . LYS A 1 122 ? -3.984 -8.911 15.954 1.00 98.19 122 LYS A CA 1
ATOM 926 C C . LYS A 1 122 ? -4.463 -7.478 16.171 1.00 98.19 122 LYS A C 1
ATOM 928 O O . LYS A 1 122 ? -5.497 -7.270 16.800 1.00 98.19 122 LYS A O 1
ATOM 933 N N . GLN A 1 123 ? -3.751 -6.503 15.609 1.00 98.19 123 GLN A N 1
ATOM 934 C CA . GLN A 1 123 ? -4.112 -5.088 15.691 1.00 98.19 123 GLN A CA 1
ATOM 935 C C . GLN A 1 123 ? -5.360 -4.730 14.858 1.00 98.19 123 GLN A C 1
ATOM 937 O O . GLN A 1 123 ? -5.945 -3.668 15.060 1.00 98.19 123 GLN A O 1
ATOM 942 N N . GLY A 1 124 ? -5.811 -5.615 13.961 1.00 97.69 124 GLY A N 1
ATOM 943 C CA . GLY A 1 124 ? -7.083 -5.495 13.241 1.00 97.69 124 GLY A CA 1
ATOM 944 C C . GLY A 1 124 ? -6.963 -5.344 11.725 1.00 97.69 124 GLY A C 1
ATOM 945 O O . GLY A 1 124 ? -7.990 -5.255 11.052 1.00 97.69 124 GLY A O 1
ATOM 946 N N . ALA A 1 125 ? -5.750 -5.357 11.165 1.00 98.38 125 ALA A N 1
ATOM 947 C CA . ALA A 1 125 ? -5.570 -5.409 9.718 1.00 98.38 125 ALA A CA 1
ATOM 948 C C . ALA A 1 125 ? -6.097 -6.736 9.148 1.00 98.38 125 ALA A C 1
ATOM 950 O O . ALA A 1 125 ? -6.004 -7.787 9.787 1.00 98.38 125 ALA A O 1
ATOM 951 N N . ARG A 1 126 ? -6.669 -6.700 7.943 1.00 98.25 126 ARG A N 1
ATOM 952 C CA . ARG A 1 126 ? -7.164 -7.897 7.230 1.00 98.25 126 ARG A CA 1
ATOM 953 C C . ARG A 1 126 ? -6.637 -8.020 5.807 1.00 98.25 126 ARG A C 1
ATOM 955 O O . ARG A 1 126 ? -6.819 -9.054 5.172 1.00 98.25 126 ARG A O 1
ATOM 962 N N . PHE A 1 127 ? -5.956 -6.992 5.320 1.00 98.62 127 PHE A N 1
ATOM 963 C CA . PHE A 1 127 ? -5.228 -7.043 4.066 1.00 98.62 127 PHE A CA 1
ATOM 964 C C . PHE A 1 127 ? -3.927 -6.253 4.174 1.00 98.62 127 PHE A C 1
ATOM 966 O O . PHE A 1 127 ? -3.769 -5.406 5.055 1.00 98.62 127 PHE A O 1
ATOM 973 N N . ALA A 1 128 ? -2.982 -6.551 3.297 1.00 98.69 128 ALA A N 1
ATOM 974 C CA . ALA A 1 128 ? -1.687 -5.898 3.244 1.00 98.69 128 ALA A CA 1
ATOM 975 C C . ALA A 1 128 ? -1.449 -5.299 1.857 1.00 98.69 128 ALA A C 1
ATOM 977 O O . ALA A 1 128 ? -2.083 -5.715 0.892 1.00 98.69 128 ALA A O 1
ATOM 978 N N . LYS A 1 129 ? -0.506 -4.361 1.761 1.00 98.56 129 LYS A N 1
ATOM 979 C CA . LYS A 1 129 ? -0.030 -3.796 0.496 1.00 98.56 129 LYS A CA 1
ATOM 980 C C . LYS A 1 129 ? 1.483 -3.914 0.368 1.00 98.56 129 LYS A C 1
ATOM 982 O O . LYS A 1 129 ? 2.230 -3.431 1.235 1.00 98.56 129 LYS A O 1
ATOM 987 N N . TRP A 1 130 ? 1.930 -4.459 -0.757 1.00 98.62 130 TRP A N 1
ATOM 988 C CA . TRP A 1 130 ? 3.325 -4.424 -1.174 1.00 98.62 130 TRP A CA 1
ATOM 989 C C . TRP A 1 130 ? 3.458 -3.793 -2.551 1.00 98.62 130 TRP A C 1
ATOM 991 O O . TRP A 1 130 ? 2.972 -4.349 -3.530 1.00 98.62 130 TRP A O 1
ATOM 1001 N N . ARG A 1 131 ? 4.174 -2.669 -2.605 1.00 98.00 131 ARG A N 1
ATOM 1002 C CA . ARG A 1 131 ? 4.490 -1.952 -3.836 1.00 98.00 131 ARG A CA 1
ATOM 1003 C C . ARG A 1 131 ? 5.941 -2.192 -4.202 1.00 98.00 131 ARG A C 1
ATOM 1005 O O . ARG A 1 131 ? 6.829 -1.851 -3.426 1.00 98.00 131 ARG A O 1
ATOM 1012 N N . THR A 1 132 ? 6.173 -2.700 -5.400 1.00 96.44 132 THR A N 1
ATOM 1013 C CA . THR A 1 132 ? 7.476 -2.640 -6.070 1.00 96.44 132 THR A CA 1
ATOM 1014 C C . THR A 1 132 ? 7.334 -1.812 -7.342 1.00 96.44 132 THR A C 1
ATOM 1016 O O . THR A 1 132 ? 6.212 -1.578 -7.787 1.00 96.44 132 THR A O 1
ATOM 1019 N N . VAL A 1 133 ? 8.442 -1.339 -7.910 1.00 95.50 133 VAL A N 1
ATOM 1020 C CA . VAL A 1 133 ? 8.408 -0.538 -9.141 1.00 95.50 133 VAL A CA 1
ATOM 1021 C C . VAL A 1 133 ? 9.159 -1.215 -10.265 1.00 95.50 133 VAL A C 1
ATOM 1023 O O . VAL A 1 133 ? 10.166 -1.884 -10.044 1.00 95.50 133 VAL A O 1
ATOM 1026 N N . VAL A 1 134 ? 8.683 -0.976 -11.477 1.00 95.38 134 VAL A N 1
ATOM 1027 C CA . VAL A 1 134 ? 9.306 -1.390 -12.726 1.00 95.38 134 VAL A CA 1
ATOM 1028 C C . VAL A 1 134 ? 9.399 -0.153 -13.622 1.00 95.38 134 VAL A C 1
ATOM 1030 O O . VAL A 1 134 ? 8.402 0.529 -13.844 1.00 95.38 134 VAL A O 1
ATOM 1033 N N . SER A 1 135 ? 10.602 0.173 -14.099 1.00 93.38 135 SER A N 1
ATOM 1034 C CA . SER A 1 135 ? 10.866 1.395 -14.874 1.00 93.38 135 SER A CA 1
ATOM 1035 C C . SER A 1 135 ? 10.878 1.112 -16.377 1.00 93.38 135 SER A C 1
ATOM 1037 O O . SER A 1 135 ? 11.537 0.170 -16.815 1.00 93.38 135 SER A O 1
ATOM 1039 N N . ILE A 1 136 ? 10.181 1.938 -17.167 1.00 93.25 136 ILE A N 1
ATOM 1040 C CA . ILE A 1 136 ? 10.209 1.883 -18.640 1.00 93.25 136 ILE A CA 1
ATOM 1041 C C . ILE A 1 136 ? 11.406 2.654 -19.230 1.00 93.25 136 ILE A C 1
ATOM 1043 O O . ILE A 1 136 ? 12.078 2.102 -20.099 1.00 93.25 136 ILE A O 1
ATOM 1047 N N . PRO A 1 137 ? 11.745 3.885 -18.792 1.00 87.69 137 PRO A N 1
ATOM 1048 C CA . PRO A 1 137 ? 12.872 4.628 -19.375 1.00 87.69 137 PRO A CA 1
ATOM 1049 C C . PRO A 1 137 ? 14.200 3.881 -19.311 1.00 87.69 137 PRO A C 1
ATOM 1051 O O . PRO A 1 137 ? 15.019 3.977 -20.220 1.00 87.69 137 PRO A O 1
ATOM 1054 N N . CYS A 1 138 ? 14.396 3.119 -18.236 1.00 74.25 138 CYS A N 1
ATOM 1055 C CA . CYS A 1 138 ? 15.620 2.370 -18.002 1.00 74.25 138 CYS A CA 1
ATOM 1056 C C . CYS A 1 138 ? 15.456 0.865 -18.281 1.00 74.25 138 CYS A C 1
ATOM 1058 O O . CYS A 1 138 ? 16.375 0.092 -18.026 1.00 74.25 138 CYS A O 1
ATOM 1060 N N . GLY A 1 139 ? 14.313 0.419 -18.808 1.00 73.06 139 GLY A N 1
ATOM 1061 C CA . GLY A 1 139 ? 14.057 -0.998 -19.042 1.00 73.06 139 GLY A CA 1
ATOM 1062 C C . GLY A 1 139 ? 12.578 -1.326 -19.337 1.00 73.06 139 GLY A C 1
ATOM 1063 O O . GLY A 1 139 ? 11.942 -0.654 -20.143 1.00 73.06 139 GLY A O 1
ATOM 1064 N N . PRO A 1 140 ? 12.012 -2.417 -18.808 1.00 91.31 140 PRO A N 1
ATOM 1065 C CA . PRO A 1 140 ? 12.579 -3.180 -17.717 1.00 91.31 140 PRO A CA 1
ATOM 1066 C C . PRO A 1 140 ? 13.488 -4.320 -18.175 1.00 91.31 140 PRO A C 1
ATOM 1068 O O . PRO A 1 140 ? 13.190 -5.054 -19.133 1.00 91.31 140 PRO A O 1
ATOM 1071 N N . SER A 1 141 ? 14.599 -4.495 -17.462 1.00 94.75 141 SER A N 1
ATOM 1072 C CA . SER A 1 141 ? 15.464 -5.660 -17.650 1.00 94.75 141 SER A CA 1
ATOM 1073 C C . SER A 1 141 ? 14.738 -6.941 -17.227 1.00 94.75 141 SER A C 1
ATOM 1075 O O . SER A 1 141 ? 13.814 -6.924 -16.414 1.00 94.75 141 SER A O 1
ATOM 1077 N N . ALA A 1 142 ? 15.158 -8.093 -17.761 1.00 94.88 142 ALA A N 1
ATOM 1078 C CA . ALA A 1 142 ? 14.621 -9.379 -17.303 1.00 94.88 142 ALA A CA 1
ATOM 1079 C C . ALA A 1 142 ? 14.863 -9.604 -15.799 1.00 94.88 142 ALA A C 1
ATOM 1081 O O . ALA A 1 142 ? 14.019 -10.188 -15.126 1.00 94.88 142 ALA A O 1
ATOM 1082 N N . LEU A 1 143 ? 15.984 -9.092 -15.277 1.00 95.94 143 LEU A N 1
ATOM 1083 C CA . LEU A 1 143 ? 16.321 -9.149 -13.859 1.00 95.94 143 LEU A CA 1
ATOM 1084 C C . LEU A 1 143 ? 15.303 -8.380 -13.008 1.00 95.94 143 LEU A C 1
ATOM 1086 O O . LEU A 1 143 ? 14.774 -8.946 -12.058 1.00 95.94 143 LEU A O 1
ATOM 1090 N N . ALA A 1 144 ? 14.987 -7.130 -13.361 1.00 96.25 144 ALA A N 1
ATOM 1091 C CA . ALA A 1 144 ? 14.050 -6.313 -12.591 1.00 96.25 144 ALA A CA 1
ATOM 1092 C C . ALA A 1 144 ? 12.618 -6.860 -12.616 1.00 96.25 144 ALA A C 1
ATOM 1094 O O . ALA A 1 144 ? 11.952 -6.867 -11.582 1.00 96.25 144 ALA A O 1
ATOM 1095 N N . VAL A 1 145 ? 12.155 -7.367 -13.767 1.00 97.06 145 VAL A N 1
ATOM 1096 C CA . VAL A 1 145 ? 10.828 -8.002 -13.866 1.00 97.06 145 VAL A CA 1
ATOM 1097 C C . VAL A 1 145 ? 10.753 -9.239 -12.966 1.00 97.06 145 VAL A C 1
ATOM 1099 O O . VAL A 1 145 ? 9.809 -9.374 -12.188 1.00 97.06 145 VAL A O 1
ATOM 1102 N N . LYS A 1 146 ? 11.773 -10.104 -13.018 1.00 96.81 146 LYS A N 1
ATOM 1103 C CA . LYS A 1 146 ? 11.832 -11.321 -12.202 1.00 96.81 146 LYS A CA 1
ATOM 1104 C C . LYS A 1 146 ? 11.938 -11.015 -10.708 1.00 96.81 146 LYS A C 1
ATOM 1106 O O . LYS A 1 146 ? 11.249 -11.641 -9.908 1.00 96.81 146 LYS A O 1
ATOM 1111 N N . GLU A 1 147 ? 12.764 -10.042 -10.328 1.00 96.94 147 GLU A N 1
ATOM 1112 C CA . GLU A 1 147 ? 12.919 -9.620 -8.932 1.00 96.94 147 GLU A CA 1
ATOM 1113 C C . GLU A 1 147 ? 11.608 -9.048 -8.371 1.00 96.94 147 GLU A C 1
ATOM 1115 O O . GLU A 1 147 ? 11.183 -9.412 -7.273 1.00 96.94 147 GLU A O 1
ATOM 1120 N N . ALA A 1 148 ? 10.914 -8.211 -9.152 1.00 97.12 148 ALA A N 1
ATOM 1121 C CA . ALA A 1 148 ? 9.605 -7.679 -8.788 1.00 97.12 148 ALA A CA 1
ATOM 1122 C C . ALA A 1 148 ? 8.570 -8.796 -8.572 1.00 97.12 148 ALA A C 1
ATOM 1124 O O . ALA A 1 148 ? 7.914 -8.826 -7.527 1.00 97.12 148 ALA A O 1
ATOM 1125 N N . ALA A 1 149 ? 8.450 -9.726 -9.524 1.00 98.25 149 ALA A N 1
ATOM 1126 C CA . ALA A 1 149 ? 7.521 -10.850 -9.440 1.00 98.25 149 ALA A CA 1
ATOM 1127 C C . ALA A 1 149 ? 7.814 -11.747 -8.230 1.00 98.25 149 ALA A C 1
ATOM 1129 O O . ALA A 1 149 ? 6.923 -12.050 -7.434 1.00 98.25 149 ALA A O 1
ATOM 1130 N N . TRP A 1 150 ? 9.078 -12.113 -8.030 1.00 97.75 150 TRP A N 1
ATOM 1131 C CA . TRP A 1 150 ? 9.472 -13.028 -6.965 1.00 97.75 150 TRP A CA 1
ATOM 1132 C C . TRP A 1 150 ? 9.324 -12.421 -5.567 1.00 97.75 150 TRP A C 1
ATOM 1134 O O . TRP A 1 150 ? 8.842 -13.086 -4.644 1.00 97.75 150 TRP A O 1
ATOM 1144 N N . GLY A 1 151 ? 9.676 -11.140 -5.408 1.00 98.06 151 GLY A N 1
ATOM 1145 C CA . GLY A 1 151 ? 9.447 -10.397 -4.171 1.00 98.06 151 GLY A CA 1
ATOM 1146 C C . GLY A 1 151 ? 7.960 -10.326 -3.816 1.00 98.06 151 GLY A C 1
ATOM 1147 O O . GLY A 1 151 ? 7.587 -10.601 -2.672 1.00 98.06 151 GLY A O 1
ATOM 1148 N N . LEU A 1 152 ? 7.105 -10.036 -4.803 1.00 98.62 152 LEU A N 1
ATOM 1149 C CA . LEU A 1 152 ? 5.650 -10.000 -4.636 1.00 98.62 152 LEU A CA 1
ATOM 1150 C C . LEU A 1 152 ? 5.067 -11.374 -4.281 1.00 98.62 152 LEU A C 1
ATOM 1152 O O . LEU A 1 152 ? 4.256 -11.455 -3.360 1.00 98.62 152 LEU A O 1
ATOM 1156 N N . ALA A 1 153 ? 5.503 -12.449 -4.941 1.00 98.56 153 ALA A N 1
ATOM 1157 C CA . ALA A 1 153 ? 5.037 -13.807 -4.658 1.00 98.56 153 ALA A CA 1
ATOM 1158 C C . ALA A 1 153 ? 5.383 -14.247 -3.224 1.00 98.56 153 ALA A C 1
ATOM 1160 O O . ALA A 1 153 ? 4.526 -14.747 -2.492 1.00 98.56 153 ALA A O 1
ATOM 1161 N N . ARG A 1 154 ? 6.619 -13.989 -2.775 1.00 98.50 154 ARG A N 1
ATOM 1162 C CA . ARG A 1 154 ? 7.047 -14.273 -1.394 1.00 98.50 154 ARG A CA 1
ATOM 1163 C C . ARG A 1 154 ? 6.251 -13.481 -0.367 1.00 98.50 154 ARG A C 1
ATOM 1165 O O . ARG A 1 154 ? 5.797 -14.041 0.628 1.00 98.50 154 ARG A O 1
ATOM 1172 N N . TYR A 1 155 ? 6.069 -12.185 -0.610 1.00 98.69 155 TYR A N 1
ATOM 1173 C CA . TYR A 1 155 ? 5.223 -11.336 0.223 1.00 98.69 155 TYR A CA 1
ATOM 1174 C C . TYR A 1 155 ? 3.787 -11.876 0.306 1.00 98.69 155 TYR A C 1
ATOM 1176 O O . TYR A 1 155 ? 3.213 -11.920 1.399 1.00 98.69 155 TYR A O 1
ATOM 1184 N N . ALA A 1 156 ? 3.213 -12.280 -0.830 1.00 98.75 156 ALA A N 1
ATOM 1185 C CA . ALA A 1 156 ? 1.844 -12.761 -0.906 1.00 98.75 156 ALA A CA 1
ATOM 1186 C C . ALA A 1 156 ? 1.659 -14.043 -0.086 1.00 98.75 156 ALA A C 1
ATOM 1188 O O . ALA A 1 156 ? 0.758 -14.084 0.751 1.00 98.75 156 ALA A O 1
ATOM 1189 N N . GLY A 1 157 ? 2.559 -15.021 -0.244 1.00 98.62 157 GLY A N 1
ATOM 1190 C CA . GLY A 1 157 ? 2.547 -16.257 0.543 1.00 98.62 157 GLY A CA 1
ATOM 1191 C C . GLY A 1 157 ? 2.660 -15.992 2.046 1.00 98.62 157 GLY A C 1
ATOM 1192 O O . GLY A 1 157 ? 1.796 -16.408 2.814 1.00 98.62 157 GLY A O 1
ATOM 1193 N N . ILE A 1 158 ? 3.642 -15.184 2.469 1.00 98.75 158 ILE A N 1
ATOM 1194 C CA . ILE A 1 158 ? 3.812 -14.829 3.890 1.00 98.75 158 ILE A CA 1
ATOM 1195 C C . ILE A 1 158 ? 2.570 -14.111 4.441 1.00 98.75 158 ILE A C 1
ATOM 1197 O O . ILE A 1 158 ? 2.169 -14.346 5.580 1.00 98.75 158 ILE A O 1
ATOM 1201 N N . SER A 1 159 ? 1.949 -13.225 3.659 1.00 98.69 159 SER A N 1
ATOM 1202 C CA . SER A 1 159 ? 0.740 -12.511 4.086 1.00 98.69 159 SER A CA 1
ATOM 1203 C C . SER A 1 159 ? -0.430 -13.469 4.297 1.00 98.69 159 SER A C 1
ATOM 1205 O O . SER A 1 159 ? -1.102 -13.387 5.327 1.00 98.69 159 SER A O 1
ATOM 1207 N N . GLN A 1 160 ? -0.636 -14.398 3.359 1.00 98.50 160 GLN A N 1
ATOM 1208 C CA . GLN A 1 160 ? -1.692 -15.407 3.425 1.00 98.50 160 GLN A CA 1
ATOM 1209 C C . GLN A 1 160 ? -1.519 -16.328 4.637 1.00 98.50 160 GLN A C 1
ATOM 1211 O O . GLN A 1 160 ? -2.478 -16.501 5.390 1.00 98.50 160 GLN A O 1
ATOM 1216 N N . ASP A 1 161 ? -0.300 -16.813 4.892 1.00 98.44 161 ASP A N 1
ATOM 1217 C CA . ASP A 1 161 ? 0.027 -17.651 6.059 1.00 98.44 161 ASP A CA 1
ATOM 1218 C C . ASP A 1 161 ? -0.272 -16.954 7.398 1.00 98.44 161 ASP A C 1
ATOM 1220 O O . ASP A 1 161 ? -0.493 -17.604 8.418 1.00 98.44 161 ASP A O 1
ATOM 1224 N N . ASN A 1 162 ? -0.311 -15.618 7.401 1.00 98.38 162 ASN A N 1
ATOM 1225 C CA . ASN A 1 162 ? -0.587 -14.794 8.578 1.00 98.38 162 ASN A CA 1
ATOM 1226 C C . ASN A 1 162 ? -1.982 -14.137 8.545 1.00 98.38 162 ASN A C 1
ATOM 1228 O O . ASN A 1 162 ? -2.256 -13.218 9.319 1.00 98.38 162 ASN A O 1
ATOM 1232 N N . GLY A 1 163 ? -2.880 -14.598 7.666 1.00 97.44 163 GLY A N 1
ATOM 1233 C CA . GLY A 1 163 ? -4.286 -14.180 7.627 1.00 97.44 163 GLY A CA 1
ATOM 1234 C C . GLY A 1 163 ? -4.552 -12.821 6.971 1.00 97.44 163 GLY A C 1
ATOM 1235 O O . GLY A 1 163 ? -5.663 -12.297 7.081 1.00 97.44 163 GLY A O 1
ATOM 1236 N N . LEU A 1 164 ? -3.568 -12.234 6.287 1.00 98.38 164 LEU A N 1
ATOM 1237 C CA . LEU A 1 164 ? -3.723 -10.983 5.549 1.00 98.38 164 LEU A CA 1
ATOM 1238 C C . LEU A 1 164 ? -3.909 -11.266 4.057 1.00 98.38 164 LEU A C 1
ATOM 1240 O O . LEU A 1 164 ? -3.071 -11.897 3.420 1.00 98.38 164 LEU A O 1
ATOM 1244 N N . MET A 1 165 ? -4.980 -10.732 3.469 1.00 98.06 165 MET A N 1
ATOM 1245 C CA . MET A 1 165 ? -5.147 -10.744 2.015 1.00 98.06 165 MET A CA 1
ATOM 1246 C C . MET A 1 165 ? -4.076 -9.848 1.353 1.00 98.06 165 MET A C 1
ATOM 1248 O O . MET A 1 165 ? -3.990 -8.670 1.709 1.00 98.06 165 MET A O 1
ATOM 1252 N N . PRO A 1 166 ? -3.252 -10.342 0.414 1.00 98.25 166 PRO A N 1
ATOM 1253 C CA . PRO A 1 166 ? -2.188 -9.535 -0.180 1.00 98.25 166 PRO A CA 1
ATOM 1254 C C . PRO A 1 166 ? -2.667 -8.709 -1.382 1.00 98.25 166 PRO A C 1
ATOM 1256 O O . PRO A 1 166 ? -3.184 -9.259 -2.352 1.00 98.25 166 PRO A O 1
ATOM 1259 N N . VAL A 1 167 ? -2.457 -7.390 -1.350 1.00 98.50 167 VAL A N 1
ATOM 1260 C CA . VAL A 1 167 ? -2.539 -6.524 -2.536 1.00 98.50 167 VAL A CA 1
ATOM 1261 C C . VAL A 1 167 ? -1.173 -6.529 -3.217 1.00 98.50 167 VAL A C 1
ATOM 1263 O O . VAL A 1 167 ? -0.190 -6.023 -2.668 1.00 98.50 167 VAL A O 1
ATOM 1266 N N . VAL A 1 168 ? -1.136 -7.125 -4.407 1.00 98.38 168 VAL A N 1
ATOM 1267 C CA . VAL A 1 168 ? 0.048 -7.285 -5.258 1.00 98.38 168 VAL A CA 1
ATOM 1268 C C . VAL A 1 168 ? 0.145 -6.080 -6.197 1.00 98.38 168 VAL A C 1
ATOM 1270 O O . VAL A 1 168 ? -0.692 -5.925 -7.082 1.00 98.38 168 VAL A O 1
ATOM 1273 N N . GLU A 1 169 ? 1.136 -5.209 -5.989 1.00 98.19 169 GLU A N 1
ATOM 1274 C CA . GLU A 1 169 ? 1.274 -3.932 -6.710 1.00 98.19 169 GLU A CA 1
ATOM 1275 C C . GLU A 1 169 ? 2.639 -3.849 -7.433 1.00 98.19 169 GLU A C 1
ATOM 1277 O O . GLU A 1 169 ? 3.607 -3.301 -6.890 1.00 98.19 169 GLU A O 1
ATOM 1282 N N . PRO A 1 170 ? 2.749 -4.418 -8.651 1.00 97.31 170 PRO A N 1
ATOM 1283 C CA . PRO A 1 170 ? 3.872 -4.196 -9.557 1.00 97.31 170 PRO A CA 1
ATOM 1284 C C . PRO A 1 170 ? 3.655 -2.879 -10.317 1.00 97.31 170 PRO A C 1
ATOM 1286 O O . PRO A 1 170 ? 3.142 -2.868 -11.436 1.00 97.31 170 PRO A O 1
ATOM 1289 N N . GLU A 1 171 ? 3.995 -1.747 -9.702 1.00 97.25 171 GLU A N 1
ATOM 1290 C CA . GLU A 1 171 ? 3.783 -0.446 -10.339 1.00 97.25 171 GLU A CA 1
ATOM 1291 C C . GLU A 1 171 ? 4.754 -0.247 -11.503 1.00 97.25 171 GLU A C 1
ATOM 1293 O O . GLU A 1 171 ? 5.971 -0.185 -11.324 1.00 97.25 171 GLU A O 1
ATOM 1298 N N . ILE A 1 172 ? 4.200 -0.104 -12.702 1.00 96.62 172 ILE A N 1
ATOM 1299 C CA . ILE A 1 172 ? 4.956 0.261 -13.895 1.00 96.62 172 ILE A CA 1
ATOM 1300 C C . ILE A 1 172 ? 4.960 1.780 -13.976 1.00 96.62 172 ILE A C 1
ATOM 1302 O O . ILE A 1 172 ? 3.906 2.401 -14.122 1.00 96.62 172 ILE A O 1
ATOM 1306 N N . LEU A 1 173 ? 6.145 2.367 -13.843 1.00 94.62 173 LEU A N 1
ATOM 1307 C CA . LEU A 1 173 ? 6.312 3.813 -13.852 1.00 94.62 173 LEU A CA 1
ATOM 1308 C C . LEU A 1 173 ? 5.985 4.382 -15.234 1.00 94.62 173 LEU A C 1
ATOM 1310 O O . LEU A 1 173 ? 6.391 3.830 -16.258 1.00 94.62 173 LEU A O 1
ATOM 1314 N N . LEU A 1 174 ? 5.272 5.507 -15.232 1.00 92.69 174 LEU A N 1
ATOM 1315 C CA . LEU A 1 174 ? 4.867 6.226 -16.441 1.00 92.69 174 LEU A CA 1
ATOM 1316 C C . LEU A 1 174 ? 5.900 7.267 -16.886 1.00 92.69 174 LEU A C 1
ATOM 1318 O O . LEU A 1 174 ? 5.706 7.905 -17.915 1.00 92.69 174 LEU A O 1
ATOM 1322 N N . ASP A 1 175 ? 6.977 7.459 -16.121 1.00 93.69 175 ASP A N 1
ATOM 1323 C CA . ASP A 1 175 ? 8.052 8.383 -16.468 1.00 93.69 175 ASP A CA 1
ATOM 1324 C C . ASP A 1 175 ? 8.600 8.099 -17.881 1.00 93.69 175 ASP A C 1
ATOM 1326 O O . ASP A 1 175 ? 8.719 6.945 -18.302 1.00 93.69 175 ASP A O 1
ATOM 1330 N N . GLY A 1 176 ? 8.963 9.158 -18.610 1.00 92.31 176 GLY A N 1
ATOM 1331 C CA . GLY A 1 176 ? 9.504 9.098 -19.974 1.00 92.31 176 GLY A CA 1
ATOM 1332 C C . GLY A 1 176 ? 8.523 9.537 -21.068 1.00 92.31 176 GLY A C 1
ATOM 1333 O O . GLY A 1 176 ? 7.428 10.009 -20.790 1.00 92.31 176 GLY A O 1
ATOM 1334 N N . GLU A 1 177 ? 8.941 9.386 -22.328 1.00 95.50 177 GLU A N 1
ATOM 1335 C CA . GLU A 1 177 ? 8.198 9.837 -23.526 1.00 95.50 177 GLU A CA 1
ATOM 1336 C C . GLU A 1 177 ? 7.659 8.666 -24.370 1.00 95.50 177 GLU A C 1
ATOM 1338 O O . GLU A 1 177 ? 7.428 8.782 -25.573 1.00 95.50 177 GLU A O 1
ATOM 1343 N N . HIS A 1 178 ? 7.513 7.491 -23.762 1.00 95.88 178 HIS A N 1
ATOM 1344 C CA . HIS A 1 178 ? 7.089 6.291 -24.471 1.00 95.88 178 HIS A CA 1
ATOM 1345 C C . HIS A 1 178 ? 5.579 6.323 -24.785 1.00 95.88 178 HIS A C 1
ATOM 1347 O O . HIS A 1 178 ? 4.796 6.862 -24.001 1.00 95.88 178 HIS A O 1
ATOM 1353 N N . PRO A 1 179 ? 5.138 5.732 -25.909 1.00 96.75 179 PRO A N 1
ATOM 1354 C CA . PRO A 1 179 ? 3.727 5.714 -26.275 1.00 96.75 179 PRO A CA 1
ATOM 1355 C C . PRO A 1 179 ? 2.948 4.657 -25.471 1.00 96.75 179 PRO A C 1
ATOM 1357 O O . PRO A 1 179 ? 3.535 3.755 -24.863 1.00 96.75 179 PRO A O 1
ATOM 1360 N N . ILE A 1 180 ? 1.613 4.727 -25.499 1.00 97.25 180 ILE A N 1
ATOM 1361 C CA . ILE A 1 180 ? 0.730 3.826 -24.735 1.00 97.25 180 ILE A CA 1
ATOM 1362 C C . ILE A 1 180 ? 0.936 2.344 -25.092 1.00 97.25 180 ILE A C 1
ATOM 1364 O O . ILE A 1 180 ? 0.820 1.466 -24.233 1.00 97.25 180 ILE A O 1
ATOM 1368 N N . GLU A 1 181 ? 1.313 2.049 -26.336 1.00 97.62 181 GLU A N 1
ATOM 1369 C CA . GLU A 1 181 ? 1.621 0.699 -26.808 1.00 97.62 181 GLU A CA 1
ATOM 1370 C C . GLU A 1 181 ? 2.816 0.108 -26.056 1.00 97.62 181 GLU A C 1
ATOM 1372 O O . GLU A 1 181 ? 2.803 -1.074 -25.704 1.00 97.62 181 GLU A O 1
ATOM 1377 N N . ARG A 1 182 ? 3.822 0.937 -25.744 1.00 96.50 182 ARG A N 1
ATOM 1378 C CA . ARG A 1 182 ? 4.989 0.511 -24.969 1.00 96.50 182 ARG A CA 1
ATOM 1379 C C . ARG A 1 182 ? 4.605 0.207 -23.524 1.00 96.50 182 ARG A C 1
ATOM 1381 O O . ARG A 1 182 ? 5.056 -0.801 -22.981 1.00 96.50 182 ARG A O 1
ATOM 1388 N N . THR A 1 183 ? 3.743 1.022 -22.916 1.00 96.56 183 THR A N 1
ATOM 1389 C CA . THR A 1 183 ? 3.202 0.740 -21.577 1.00 96.56 183 THR A CA 1
ATOM 1390 C C . THR A 1 183 ? 2.449 -0.591 -21.565 1.00 96.56 183 THR A C 1
ATOM 1392 O O . THR A 1 183 ? 2.660 -1.402 -20.666 1.00 96.56 183 THR A O 1
ATOM 1395 N N . LEU A 1 184 ? 1.623 -0.862 -22.583 1.00 97.31 184 LEU A N 1
ATOM 1396 C CA . LEU A 1 184 ? 0.877 -2.117 -22.703 1.00 97.31 184 LEU A CA 1
ATOM 1397 C C . LEU A 1 184 ? 1.798 -3.333 -22.872 1.00 97.31 184 LEU A C 1
ATOM 1399 O O . LEU A 1 184 ? 1.569 -4.365 -22.242 1.00 97.31 184 LEU A O 1
ATOM 1403 N N . GLU A 1 185 ? 2.821 -3.231 -23.720 1.00 96.81 185 GLU A N 1
ATOM 1404 C CA . GLU A 1 185 ? 3.814 -4.291 -23.927 1.00 96.81 185 GLU A CA 1
ATOM 1405 C C . GLU A 1 185 ? 4.513 -4.653 -22.609 1.00 96.81 185 GLU A C 1
ATOM 1407 O O . GLU A 1 185 ? 4.549 -5.823 -22.213 1.00 96.81 185 GLU A O 1
ATOM 1412 N N . VAL A 1 186 ? 5.008 -3.638 -21.895 1.00 96.81 186 VAL A N 1
ATOM 1413 C CA . VAL A 1 186 ? 5.676 -3.822 -20.604 1.00 96.81 186 VAL A CA 1
ATOM 1414 C C . VAL A 1 186 ? 4.706 -4.380 -19.564 1.00 96.81 186 VAL A C 1
ATOM 1416 O O . VAL A 1 186 ? 5.059 -5.322 -18.857 1.00 96.81 186 VAL A O 1
ATOM 1419 N N . ALA A 1 187 ? 3.470 -3.880 -19.513 1.00 97.25 187 ALA A N 1
ATOM 1420 C CA . ALA A 1 187 ? 2.447 -4.381 -18.602 1.00 97.25 187 ALA A CA 1
ATOM 1421 C C . ALA A 1 187 ? 2.137 -5.856 -18.826 1.00 97.25 187 ALA A C 1
ATOM 1423 O O . ALA A 1 187 ? 2.143 -6.621 -17.865 1.00 97.25 187 ALA A O 1
ATOM 1424 N N . LYS A 1 188 ? 1.945 -6.287 -20.076 1.00 97.69 188 LYS A N 1
ATOM 1425 C CA . LYS A 1 188 ? 1.727 -7.705 -20.394 1.00 97.69 188 LYS A CA 1
ATOM 1426 C C . LYS A 1 188 ? 2.871 -8.574 -19.884 1.00 97.69 188 LYS A C 1
ATOM 1428 O O . LYS A 1 188 ? 2.618 -9.595 -19.256 1.00 97.69 188 LYS A O 1
ATOM 1433 N N . ARG A 1 189 ? 4.115 -8.153 -20.122 1.00 97.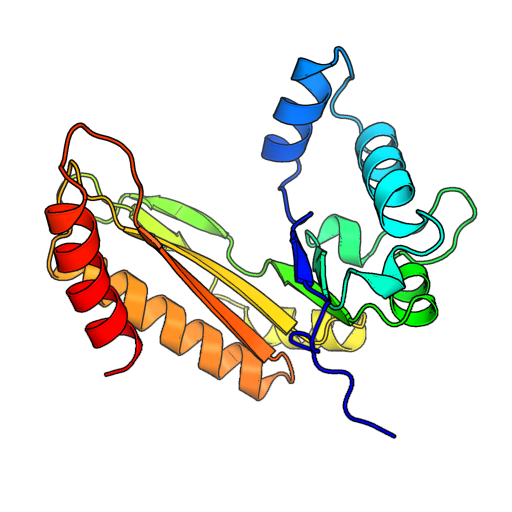06 189 ARG A N 1
ATOM 1434 C CA . ARG A 1 189 ? 5.306 -8.892 -19.689 1.00 97.06 189 ARG A CA 1
ATOM 1435 C C . ARG A 1 189 ? 5.408 -8.982 -18.165 1.00 97.06 189 ARG A C 1
ATOM 1437 O O . ARG A 1 189 ? 5.637 -10.065 -17.643 1.00 97.06 189 ARG A O 1
ATOM 1444 N N . VAL A 1 190 ? 5.238 -7.862 -17.463 1.00 97.69 190 VAL A N 1
ATOM 1445 C CA . VAL A 1 190 ? 5.336 -7.808 -15.996 1.00 97.69 190 VAL A CA 1
ATOM 1446 C C . VAL A 1 190 ? 4.228 -8.629 -15.348 1.00 97.69 190 VAL A C 1
ATOM 1448 O O . VAL A 1 190 ? 4.510 -9.453 -14.485 1.00 97.69 190 VAL A O 1
ATOM 1451 N N . TRP A 1 191 ? 2.980 -8.457 -15.784 1.00 97.94 191 TRP A N 1
ATOM 1452 C CA . TRP A 1 191 ? 1.853 -9.198 -15.221 1.00 97.94 191 TRP A CA 1
ATOM 1453 C C . TRP A 1 191 ? 1.909 -10.696 -15.535 1.00 97.94 191 TRP A C 1
ATOM 1455 O O . TRP A 1 191 ? 1.513 -11.488 -14.686 1.00 97.94 191 TRP A O 1
ATOM 1465 N N . ALA A 1 192 ? 2.430 -11.093 -16.702 1.00 98.00 192 ALA A N 1
ATOM 1466 C CA . ALA A 1 192 ? 2.662 -12.502 -17.010 1.00 98.00 192 ALA A CA 1
ATOM 1467 C C . ALA A 1 192 ? 3.685 -13.135 -16.054 1.00 98.00 192 ALA A C 1
ATOM 1469 O O . ALA A 1 192 ? 3.427 -14.218 -15.546 1.00 98.00 192 ALA A O 1
ATOM 1470 N N . GLU A 1 193 ? 4.798 -12.453 -15.760 1.00 98.31 193 GLU A N 1
ATOM 1471 C CA . GLU A 1 193 ? 5.803 -12.962 -14.811 1.00 98.31 193 GLU A CA 1
ATOM 1472 C C . GLU A 1 193 ? 5.263 -13.016 -13.371 1.00 98.31 193 GLU A C 1
ATOM 1474 O O . GLU A 1 193 ? 5.545 -13.956 -12.638 1.00 98.31 193 GLU A O 1
ATOM 1479 N N . VAL A 1 194 ? 4.466 -12.024 -12.952 1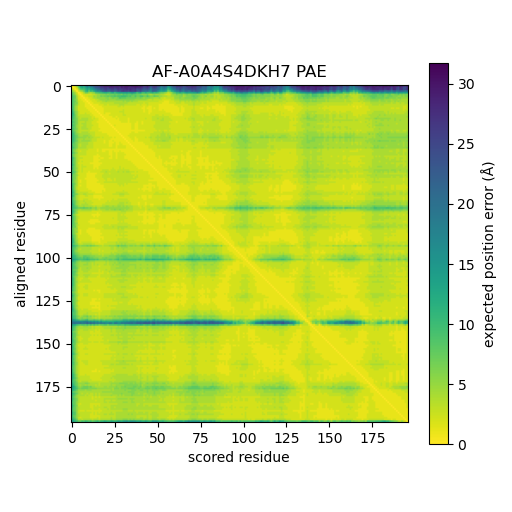.00 98.00 194 VAL A N 1
ATOM 1480 C CA . VAL A 1 194 ? 3.890 -11.958 -11.593 1.00 98.00 194 VAL A CA 1
ATOM 1481 C C . VAL A 1 194 ? 2.964 -13.143 -11.285 1.00 98.00 194 VAL A C 1
ATOM 1483 O O . VAL A 1 194 ? 2.843 -13.520 -10.120 1.00 98.00 194 VAL A O 1
ATOM 1486 N N . PHE A 1 195 ? 2.314 -13.718 -12.300 1.00 96.50 195 PHE A N 1
ATOM 1487 C CA . PHE A 1 195 ? 1.345 -14.812 -12.155 1.00 96.50 195 PHE A CA 1
ATOM 1488 C C . PHE A 1 195 ? 1.796 -16.145 -12.774 1.00 96.50 195 PHE A C 1
ATOM 1490 O O . PHE A 1 195 ? 0.966 -17.048 -12.897 1.00 96.50 195 PHE A O 1
ATOM 1497 N N . TYR A 1 196 ? 3.065 -16.260 -13.173 1.00 89.25 196 TYR A N 1
ATOM 1498 C CA . TYR A 1 196 ? 3.658 -17.508 -13.663 1.00 89.25 196 TYR A CA 1
ATOM 1499 C C . TYR A 1 196 ? 3.760 -18.557 -12.546 1.00 89.25 196 TYR A C 1
ATOM 1501 O O . TYR A 1 196 ? 3.314 -19.703 -12.782 1.00 89.25 196 TYR A O 1
#

Organism: Camellia sinensis var. sinensis (NCBI:txid542762)

Solvent-accessible surface area (backbone atoms only — not comparable to full-atom values): 10754 Å² total; per-residue (Å²): 128,83,80,87,51,55,77,41,90,83,31,37,71,46,82,62,41,59,48,79,67,58,47,25,56,61,32,45,77,72,77,37,70,76,42,73,66,53,54,46,52,55,50,38,57,62,58,66,42,84,71,47,39,73,44,27,18,22,36,30,23,20,68,74,53,58,78,31,50,41,98,90,66,51,46,43,51,55,47,30,49,77,41,62,19,43,38,23,32,49,61,51,55,62,74,42,80,36,86,96,53,61,87,40,44,42,55,42,43,73,80,66,36,52,65,50,37,43,51,41,36,75,66,53,33,48,29,34,39,41,68,33,60,43,47,47,7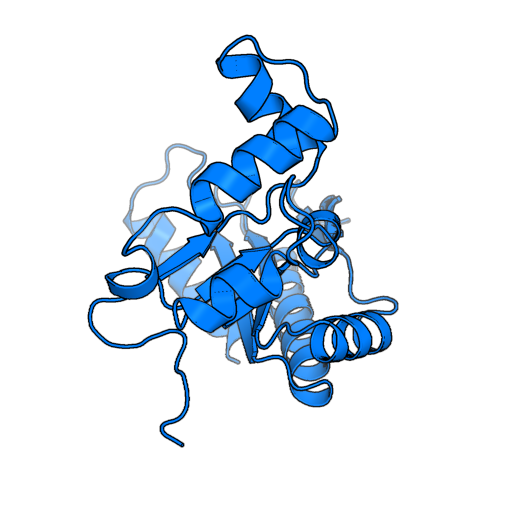7,59,42,68,47,75,64,52,45,50,51,47,22,52,52,47,50,54,51,34,52,44,26,48,80,35,67,19,48,59,43,82,37,80,42,68,50,78,65,72,89,76,55,72,67,55,55,50,55,52,47,55,54,46,57,50,58,53,71,108

Secondary structure (DSSP, 8-state):
-----TT-TT-EEEEE---HHHHHHHHHTTT----HHHHHHHHHHHHT-TTHHHHEEEEEE-HHHHT-B-TTS-BHHHHHHHTTPEEEEE----EEE-TTSSS-EEE---TTHHHHHHHHHHHT--EEEEEEEE-STT---HHHHHHHHHHHHHHHHHHHHTTPEEEEEEEE---SS--HHHHHHHHHHHHHHHT-

Sequence (196 aa):
MPKKSIVSLGRGILAIDESNATCGKRLSSIGLDNTKVNRQAYRQLLLTTPGLGEYISGAILFEKTLYQSTTDGKKFVNCLCEQNIVPGIKVHKDLVPLPGSNNESWCQGLDGLASRSAEYYKQGARFAKWRTVVSIPCGPSALAVKEAAWGLARYAGISQDNGLMPVVEPEILLDGEHPIERTLEVAKRVWAEVFY

pLDDT: mean 95.33, std 7.95, range [32.72, 98.75]

Radius of gyration: 17.94 Å; Cα contacts (8 Å, |Δi|>4): 344; chains: 1; bounding box: 45×43×49 Å

InterPro domains:
  IPR000741 Fructose-bisphosphate aldolase, class-I [PF00274] (4-195)
  IPR000741 Fructose-bisphosphate aldolase, class-I [PTHR11627] (4-195)
  IPR013785 Aldolase-type TIM barrel [G3DSA:3.20.20.70] (2-196)

Nearest PDB structures (foldseek):
  7b2n-assembly1_D  TM=9.889E-01  e=1.242E-29  Chlamydomonas reinhardtii
  4tr9-assembly1_B  TM=9.859E-01  e=1.000E-24  Plasmodium falciparum 3D7
  6rng-assembly1_A-2  TM=9.764E-01  e=1.868E-24  Arabidopsis thaliana
  5tkl-assembly1_A  TM=9.834E-01  e=1.988E-24  Toxoplasma gondii
  4tu1-assembly1_B  TM=8.978E-01  e=3.253E-25  Toxoplasma gondii